Protein AF-A0A382FQC1-F1 (afdb_monomer)

Solvent-accessible surface area (backbone atoms only — not comparable to full-atom values): 11998 Å² total; per-residue (Å²): 113,69,66,59,39,59,42,62,44,69,69,31,90,91,53,86,83,85,80,99,65,84,86,78,89,70,68,79,39,93,75,78,64,89,79,78,52,63,22,39,42,13,46,52,32,39,20,62,73,43,93,36,83,49,64,58,59,83,60,61,62,81,63,50,80,49,87,88,27,65,77,24,31,40,36,41,49,47,32,55,72,49,57,75,70,36,53,66,78,61,28,34,52,71,51,44,55,51,46,53,69,72,68,53,72,90,68,58,39,30,24,64,43,60,56,100,52,97,74,47,58,76,70,98,79,59,85,53,58,81,36,66,42,78,30,79,43,76,64,55,42,42,15,49,55,45,15,20,36,31,36,40,29,36,76,34,72,63,48,54,49,48,45,16,45,32,66,74,63,69,35,83,38,44,38,37,29,45,28,60,40,53,69,65,64,37,43,79,66,34,34,94,55,46,96,78,46,47,72,44,66,28,55,56,82,81,128

Sequence (207 aa):
NKEIYDFCWRDNPYIKGVVDDQYNAGSVAKIIEKGRTDTVVSAAEIRHGFEGTGRYPEIYYEPIKLKGWSNKVLVDLSAQTIIEQGIDTFYNEDNLFHLINTRIPRKNVYFVSFKNVNFKSLSDKFDFEKNEVEVESIFHYADLIHSCKELYCLYSGVNSMAAAVKNKSGSMVKINCFLHGTKQEHIDKSYFLFDNVNYIEVDGWGG

Secondary structure (DSSP, 8-state):
-HHHIIIIITT-TT------S------S-S---TTS-SSHHHHHHHHTTS-----S----S-----TT-TTPEEEE-B-HHHHHH-HHHHS-HHHHHHHHHHHS-SSSEEEEEETT----BS-SS-GGGGSEEEE-SHHHHHHHHHH-SEEEEESSHHHHHHHHHHHHHT---EEEEEEEB-HHHHHHTT-S--TTSEEEEE-----

Structure (mmCIF, N/CA/C/O backbone):
data_AF-A0A382FQC1-F1
#
_entry.id   AF-A0A382FQC1-F1
#
loop_
_atom_site.group_PDB
_atom_site.id
_atom_site.type_symbol
_atom_site.label_atom_id
_atom_site.label_alt_id
_atom_site.label_comp_id
_atom_site.label_asym_id
_atom_site.label_entity_id
_atom_site.label_seq_id
_atom_site.pdbx_PDB_ins_code
_atom_site.Cartn_x
_atom_site.Cartn_y
_atom_site.Cartn_z
_atom_site.occupancy
_atom_site.B_iso_or_equiv
_atom_site.auth_seq_id
_atom_site.auth_comp_id
_atom_site.auth_asym_id
_atom_site.auth_atom_id
_atom_site.pdbx_PDB_model_num
ATOM 1 N N . ASN A 1 1 ? 8.219 -18.842 1.272 1.00 78.50 1 ASN A N 1
ATOM 2 C CA . ASN A 1 1 ? 6.930 -18.468 1.897 1.00 78.50 1 ASN A CA 1
ATOM 3 C C . ASN A 1 1 ? 5.812 -18.887 0.940 1.00 78.50 1 ASN A C 1
ATOM 5 O O . ASN A 1 1 ? 5.799 -18.387 -0.179 1.00 78.50 1 ASN A O 1
ATOM 9 N N . LYS A 1 2 ? 4.951 -19.842 1.328 1.00 86.12 2 LYS A N 1
ATOM 10 C CA . LYS A 1 2 ? 3.920 -20.417 0.440 1.00 86.12 2 LYS A CA 1
ATOM 11 C C . LYS A 1 2 ? 2.827 -19.409 0.073 1.00 86.12 2 LYS A C 1
ATOM 13 O O . LYS A 1 2 ? 2.410 -19.386 -1.076 1.00 86.12 2 LYS A O 1
ATOM 18 N N . GLU A 1 3 ? 2.409 -18.556 1.006 1.00 87.81 3 GLU A N 1
ATOM 19 C CA . GLU A 1 3 ? 1.358 -17.568 0.739 1.00 87.81 3 GLU A CA 1
ATOM 20 C C . GLU A 1 3 ? 1.788 -16.559 -0.324 1.00 87.81 3 GLU A C 1
ATOM 22 O O . GLU A 1 3 ? 1.031 -16.276 -1.242 1.00 87.81 3 GLU A O 1
ATOM 27 N N . ILE A 1 4 ? 3.036 -16.082 -0.259 1.00 86.06 4 ILE A N 1
ATOM 28 C CA . ILE A 1 4 ? 3.590 -15.190 -1.288 1.00 86.06 4 ILE A CA 1
ATOM 29 C C . ILE A 1 4 ? 3.654 -15.890 -2.646 1.00 86.06 4 ILE A C 1
ATOM 31 O O . ILE A 1 4 ? 3.331 -15.278 -3.662 1.00 86.06 4 ILE A O 1
ATOM 35 N N . TYR A 1 5 ? 4.049 -17.168 -2.674 1.00 87.06 5 TYR A N 1
ATOM 36 C CA . TYR A 1 5 ? 4.020 -17.964 -3.901 1.00 87.06 5 TYR A CA 1
ATOM 37 C C . TYR A 1 5 ? 2.605 -18.032 -4.483 1.00 87.06 5 TYR A C 1
ATOM 39 O O . TYR A 1 5 ? 2.407 -17.691 -5.645 1.00 87.06 5 TYR A O 1
ATOM 47 N N . ASP A 1 6 ? 1.622 -18.404 -3.666 1.00 89.25 6 ASP A N 1
ATOM 48 C CA . ASP A 1 6 ? 0.229 -18.528 -4.089 1.00 89.25 6 ASP A CA 1
ATOM 49 C C . ASP A 1 6 ? -0.374 -17.183 -4.536 1.00 89.25 6 ASP A C 1
ATOM 51 O O . ASP A 1 6 ? -1.167 -17.159 -5.470 1.00 89.25 6 ASP A O 1
ATOM 55 N N . PHE A 1 7 ? -0.002 -16.076 -3.888 1.00 88.19 7 PHE A N 1
ATOM 56 C CA . PHE A 1 7 ? -0.556 -14.744 -4.149 1.00 88.19 7 PHE A CA 1
ATOM 57 C C . PHE A 1 7 ? 0.063 -14.060 -5.380 1.00 88.19 7 PHE A C 1
ATOM 59 O O . PHE A 1 7 ? -0.656 -13.462 -6.182 1.00 88.19 7 PHE A O 1
ATOM 66 N N . CYS A 1 8 ? 1.389 -14.146 -5.542 1.00 84.69 8 CYS A N 1
ATOM 67 C CA . CYS A 1 8 ? 2.114 -13.427 -6.597 1.00 84.69 8 CYS A CA 1
ATOM 68 C C . CYS A 1 8 ? 2.494 -14.295 -7.809 1.00 84.69 8 CYS A C 1
ATOM 70 O O . CYS A 1 8 ? 2.608 -13.762 -8.912 1.00 84.69 8 CYS A O 1
ATOM 72 N N . TRP A 1 9 ? 2.750 -15.597 -7.622 1.00 85.12 9 TRP A N 1
ATOM 73 C CA . TRP A 1 9 ? 3.484 -16.412 -8.606 1.00 85.12 9 TRP A CA 1
ATOM 74 C C . TRP A 1 9 ? 2.664 -17.569 -9.186 1.00 85.12 9 TRP A C 1
ATOM 76 O O . TRP A 1 9 ? 2.758 -17.822 -10.382 1.00 85.12 9 TRP A O 1
ATOM 86 N N . ARG A 1 10 ? 1.870 -18.275 -8.370 1.00 86.19 10 ARG A N 1
ATOM 87 C CA . ARG A 1 10 ? 1.178 -19.515 -8.771 1.00 86.19 10 ARG A CA 1
ATOM 88 C C . ARG A 1 10 ? 0.265 -19.324 -9.979 1.00 86.19 10 ARG A C 1
ATOM 90 O O . ARG A 1 10 ? 0.314 -20.123 -10.908 1.00 86.19 10 ARG A O 1
ATOM 97 N N . ASP A 1 11 ? -0.547 -18.273 -9.941 1.00 86.44 11 ASP A N 1
ATOM 98 C CA . ASP A 1 11 ? -1.580 -18.006 -10.947 1.00 86.44 11 ASP A CA 1
ATOM 99 C C . ASP A 1 11 ? -1.111 -16.970 -11.991 1.00 86.44 11 ASP A C 1
ATOM 101 O O . ASP A 1 11 ? -1.902 -16.472 -12.792 1.00 86.44 11 ASP A O 1
ATOM 105 N N . ASN A 1 12 ? 0.186 -16.640 -11.995 1.00 87.94 12 ASN A N 1
ATOM 106 C CA . ASN A 1 12 ? 0.783 -15.731 -12.965 1.00 87.94 12 ASN A CA 1
ATOM 107 C C . ASN A 1 12 ? 1.019 -16.469 -14.301 1.00 87.94 12 ASN A C 1
ATOM 109 O O . ASN A 1 12 ? 1.813 -17.415 -14.343 1.00 87.94 12 ASN A O 1
ATOM 113 N N . PRO A 1 13 ? 0.398 -16.034 -15.413 1.00 86.00 13 PRO A N 1
ATOM 114 C CA . PRO A 1 13 ? 0.462 -16.731 -16.698 1.00 86.00 13 PRO A CA 1
ATOM 115 C C . PRO A 1 13 ? 1.852 -16.687 -17.350 1.00 86.00 13 PRO A C 1
ATOM 117 O O . PRO A 1 13 ? 2.114 -17.437 -18.290 1.00 86.00 13 PRO A O 1
ATOM 120 N N . TYR A 1 14 ? 2.743 -15.824 -16.862 1.00 84.00 14 TYR A N 1
ATOM 121 C CA . TYR A 1 14 ? 4.104 -15.665 -17.367 1.00 84.00 14 TYR A CA 1
ATOM 122 C C . TYR A 1 14 ? 5.125 -16.518 -16.606 1.00 84.00 14 TYR A C 1
ATOM 124 O O . TYR A 1 14 ? 6.301 -16.540 -16.968 1.00 84.00 14 TYR A O 1
ATOM 132 N N . ILE A 1 15 ? 4.694 -17.237 -15.565 1.00 81.25 15 ILE A N 1
ATOM 133 C CA . ILE A 1 15 ? 5.559 -18.088 -14.751 1.00 81.25 15 ILE A CA 1
ATOM 134 C C . ILE A 1 15 ? 5.280 -19.551 -15.071 1.00 81.25 15 ILE A C 1
ATOM 136 O O . ILE A 1 15 ? 4.161 -20.041 -14.948 1.00 81.25 15 ILE A O 1
ATOM 140 N N . LYS A 1 16 ? 6.334 -20.283 -15.445 1.00 77.56 16 LYS A N 1
ATOM 141 C CA . LYS A 1 16 ? 6.268 -21.724 -15.701 1.00 77.56 16 LYS A CA 1
ATOM 142 C C . LYS A 1 16 ? 7.091 -22.488 -14.669 1.00 77.56 16 LYS A C 1
ATOM 144 O O . LYS A 1 16 ? 8.242 -22.840 -14.912 1.00 77.56 16 LYS A O 1
ATOM 149 N N . GLY A 1 17 ? 6.457 -22.784 -13.537 1.00 76.50 17 GLY A N 1
ATOM 150 C CA . GLY A 1 17 ? 7.051 -23.582 -12.466 1.00 76.50 17 GLY A CA 1
ATOM 151 C C . GLY A 1 17 ? 8.118 -22.837 -11.662 1.00 76.50 17 GLY A C 1
ATOM 152 O O . GLY A 1 17 ? 8.219 -21.614 -11.705 1.00 76.50 17 GLY A O 1
ATOM 153 N N . VAL A 1 18 ? 8.884 -23.600 -10.887 1.00 78.94 18 VAL A N 1
ATOM 154 C CA . VAL A 1 18 ? 9.985 -23.116 -10.047 1.00 78.94 18 VAL A CA 1
ATOM 155 C C . VAL A 1 18 ? 11.210 -23.957 -10.389 1.00 78.94 18 VAL A 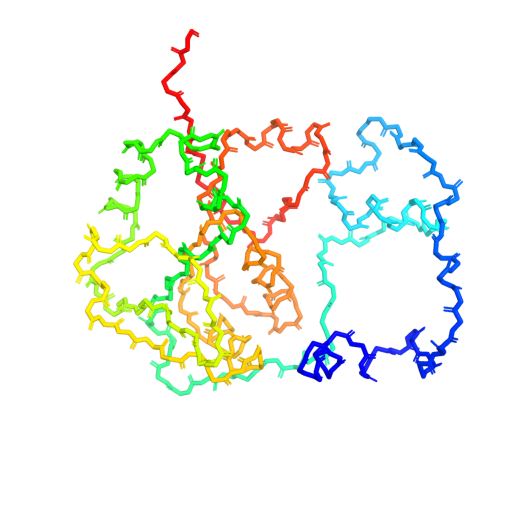C 1
ATOM 157 O O . VAL A 1 18 ? 11.102 -25.182 -10.448 1.00 78.94 18 VAL A O 1
ATOM 160 N N . VAL A 1 19 ? 12.345 -23.307 -10.637 1.00 79.94 19 VAL A N 1
ATOM 161 C CA . VAL A 1 19 ? 13.636 -23.962 -10.899 1.00 79.94 19 VAL A CA 1
ATOM 162 C C . VAL A 1 19 ? 14.599 -23.668 -9.753 1.00 79.94 19 VAL A C 1
ATOM 164 O O . VAL A 1 19 ? 14.570 -22.572 -9.195 1.00 79.94 19 VAL A O 1
ATOM 167 N N . ASP A 1 20 ? 15.428 -24.648 -9.400 1.00 80.19 20 ASP A N 1
ATOM 168 C CA . ASP A 1 20 ? 16.465 -24.539 -8.362 1.00 80.19 20 ASP A CA 1
ATOM 169 C C . ASP A 1 20 ? 17.839 -24.285 -9.009 1.00 80.19 20 ASP A C 1
ATOM 171 O O . ASP A 1 20 ? 18.788 -25.044 -8.839 1.00 80.19 20 ASP A O 1
ATOM 175 N N . ASP A 1 21 ? 17.901 -23.238 -9.835 1.00 79.38 21 ASP A N 1
ATOM 176 C CA . ASP A 1 21 ? 19.101 -22.800 -10.554 1.00 79.38 21 ASP A CA 1
ATOM 177 C C . ASP A 1 21 ? 19.563 -21.425 -10.045 1.00 79.38 21 ASP A C 1
ATOM 179 O O . ASP A 1 21 ? 18.828 -20.700 -9.365 1.00 79.38 21 ASP A O 1
ATOM 183 N N . GLN A 1 22 ? 20.784 -21.015 -10.407 1.00 77.38 22 GLN A N 1
ATOM 184 C CA . GLN A 1 22 ? 21.211 -19.635 -10.170 1.00 77.38 22 GLN A CA 1
ATOM 185 C C . GLN A 1 22 ? 20.290 -18.651 -10.903 1.00 77.38 22 GLN A C 1
ATOM 187 O O . GLN A 1 22 ? 20.038 -18.773 -12.102 1.00 77.38 22 GLN A O 1
ATOM 192 N N . TYR A 1 23 ? 19.830 -17.637 -10.171 1.00 71.38 23 TYR A N 1
ATOM 193 C CA . TYR A 1 23 ? 19.020 -16.552 -10.709 1.00 71.38 23 TYR A CA 1
ATOM 194 C C . TYR A 1 23 ? 19.743 -15.867 -11.878 1.00 71.38 23 TYR A C 1
ATOM 196 O O . TYR A 1 23 ? 20.887 -15.433 -11.761 1.00 71.38 23 TYR A O 1
ATOM 204 N N . ASN A 1 24 ? 19.052 -15.736 -13.008 1.00 69.25 24 ASN A N 1
ATOM 205 C CA . ASN A 1 24 ? 19.568 -15.099 -14.223 1.00 69.25 24 ASN A CA 1
ATOM 206 C C . ASN A 1 24 ? 18.797 -13.819 -14.598 1.00 69.25 24 ASN A C 1
ATOM 208 O O . ASN A 1 24 ? 18.887 -13.349 -15.731 1.00 69.25 24 ASN A O 1
ATOM 212 N N . ALA A 1 25 ? 18.046 -13.245 -13.653 1.00 69.06 25 ALA A N 1
ATOM 213 C CA . ALA A 1 25 ? 17.320 -11.999 -13.859 1.00 69.06 25 ALA A CA 1
ATOM 214 C C . ALA A 1 25 ? 18.304 -10.822 -13.990 1.00 69.06 25 ALA A C 1
ATOM 216 O O . ALA A 1 25 ? 19.054 -10.515 -13.063 1.00 69.06 25 ALA A O 1
ATOM 217 N N . GLY A 1 26 ? 18.294 -10.156 -15.145 1.00 65.94 26 GLY A N 1
ATOM 218 C CA . GLY A 1 26 ? 19.123 -8.988 -15.428 1.00 65.94 26 GLY A CA 1
ATOM 219 C C . GLY A 1 26 ? 18.363 -7.955 -16.253 1.00 65.94 26 GLY A C 1
ATOM 220 O O . GLY A 1 26 ? 17.498 -8.303 -17.054 1.00 65.94 26 GLY A O 1
ATOM 221 N N . SER A 1 27 ? 18.685 -6.675 -16.061 1.00 72.06 27 SER A N 1
ATOM 222 C CA . SER A 1 27 ? 18.121 -5.595 -16.870 1.00 72.06 27 SER A CA 1
ATOM 223 C C . SER A 1 27 ? 18.845 -5.471 -18.213 1.00 72.06 27 SER A C 1
ATOM 225 O O . SER A 1 27 ? 20.075 -5.509 -18.283 1.00 72.06 27 SER A O 1
ATOM 227 N N . VAL A 1 28 ? 18.077 -5.270 -19.285 1.00 76.94 28 VAL A N 1
ATOM 228 C CA . VAL A 1 28 ? 18.588 -4.941 -20.625 1.00 76.94 28 VAL A CA 1
ATOM 229 C C . VAL A 1 28 ? 18.865 -3.443 -20.776 1.00 76.94 28 VAL A C 1
ATOM 231 O O . VAL A 1 28 ? 19.754 -3.059 -21.532 1.00 76.94 28 VAL A O 1
ATOM 234 N N . ALA A 1 29 ? 18.168 -2.590 -20.015 1.00 70.38 29 ALA A N 1
ATOM 235 C CA . ALA A 1 29 ? 18.435 -1.155 -19.948 1.00 70.38 29 ALA A CA 1
ATOM 236 C C . ALA A 1 29 ? 18.821 -0.744 -18.521 1.00 70.38 29 ALA A C 1
ATOM 238 O O . ALA A 1 29 ? 18.039 -0.876 -17.580 1.00 70.38 29 ALA A O 1
ATOM 239 N N . LYS A 1 30 ? 20.042 -0.225 -18.348 1.00 69.81 30 LYS A N 1
ATOM 240 C CA . LYS A 1 30 ? 20.530 0.253 -17.040 1.00 69.81 30 LYS A CA 1
ATOM 241 C C . LYS A 1 30 ? 20.092 1.684 -16.729 1.00 69.81 30 LYS A C 1
ATOM 243 O O . LYS A 1 30 ? 19.908 2.021 -15.564 1.00 69.81 30 LYS A O 1
ATOM 248 N N . ILE A 1 31 ? 19.916 2.507 -17.762 1.00 78.75 31 ILE A N 1
ATOM 249 C CA . ILE A 1 31 ? 19.576 3.927 -17.647 1.00 78.75 31 ILE A CA 1
ATOM 250 C C . ILE A 1 31 ? 18.259 4.161 -18.381 1.00 78.75 31 ILE A C 1
ATOM 252 O O . ILE A 1 31 ? 18.113 3.782 -19.541 1.00 78.75 31 ILE A O 1
ATOM 256 N N . ILE A 1 32 ? 17.312 4.781 -17.686 1.00 79.56 32 ILE A N 1
ATOM 257 C CA . ILE A 1 32 ? 16.077 5.303 -18.264 1.00 79.56 32 ILE A CA 1
ATOM 258 C C . ILE A 1 32 ? 16.248 6.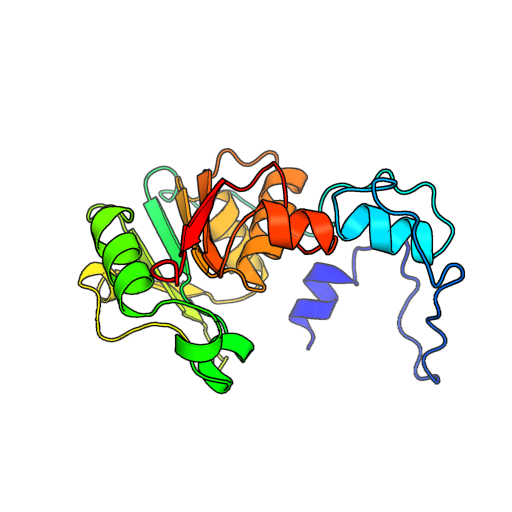818 -18.338 1.00 79.56 32 ILE A C 1
ATOM 260 O O . ILE A 1 32 ? 16.639 7.438 -17.350 1.00 79.56 32 ILE A O 1
ATOM 264 N N . GLU A 1 33 ? 15.982 7.407 -19.501 1.00 83.31 33 GLU A N 1
ATOM 265 C CA . GLU A 1 33 ? 15.993 8.862 -19.667 1.00 83.31 33 GLU A CA 1
ATOM 266 C C . GLU A 1 33 ? 14.987 9.526 -18.715 1.00 83.31 33 GLU A C 1
ATOM 268 O O . GLU A 1 33 ? 13.862 9.044 -18.544 1.00 83.31 33 GLU A O 1
ATOM 273 N N . LYS A 1 34 ? 15.382 10.643 -18.089 1.00 81.94 34 LYS A N 1
ATOM 274 C CA . LYS A 1 34 ? 14.506 11.385 -17.172 1.00 81.94 34 LYS A CA 1
ATOM 275 C C . LYS A 1 34 ? 13.209 11.768 -17.893 1.00 81.94 34 LYS A C 1
ATOM 277 O O . LYS A 1 34 ? 13.249 12.318 -18.988 1.00 81.94 34 LYS A O 1
ATOM 282 N N . GLY A 1 35 ? 12.068 11.494 -17.262 1.00 80.19 35 GLY A N 1
ATOM 283 C CA . GLY A 1 35 ? 10.744 11.813 -17.807 1.00 80.19 35 GLY A CA 1
ATOM 284 C C . GLY A 1 35 ? 10.190 10.795 -18.807 1.00 80.19 35 GLY A C 1
ATOM 285 O O . GLY A 1 35 ? 9.036 10.925 -19.199 1.00 80.19 35 GLY A O 1
ATOM 286 N N . ARG A 1 36 ? 10.946 9.751 -19.182 1.00 82.88 36 ARG A N 1
ATOM 287 C CA . ARG A 1 36 ? 10.425 8.658 -20.025 1.00 82.88 36 ARG A CA 1
ATOM 288 C C . ARG A 1 36 ? 9.284 7.889 -19.353 1.00 82.88 36 ARG A C 1
ATOM 290 O O . ARG A 1 36 ? 8.444 7.311 -20.031 1.00 82.88 36 ARG A O 1
ATOM 297 N N . THR A 1 37 ? 9.286 7.852 -18.028 1.00 85.44 37 THR A N 1
ATOM 298 C CA . THR A 1 37 ? 8.231 7.258 -17.214 1.00 85.44 37 THR A CA 1
ATOM 299 C C . THR A 1 37 ? 8.213 7.915 -15.841 1.00 85.44 37 THR A C 1
ATOM 301 O O . THR A 1 37 ? 9.232 8.414 -15.360 1.00 85.44 37 THR A O 1
ATOM 304 N N . ASP A 1 38 ? 7.042 7.917 -15.229 1.00 82.25 38 ASP A N 1
ATOM 305 C CA . ASP A 1 38 ? 6.718 8.462 -13.913 1.00 82.25 38 ASP A CA 1
ATOM 306 C C . ASP A 1 38 ? 6.358 7.360 -12.901 1.00 82.25 38 ASP A C 1
ATOM 308 O O . ASP A 1 38 ? 6.083 7.673 -11.745 1.00 82.25 38 ASP A O 1
ATOM 312 N N . THR A 1 39 ? 6.376 6.077 -13.297 1.00 86.06 39 THR A N 1
ATOM 313 C CA . THR A 1 39 ? 6.063 4.958 -12.392 1.00 86.06 39 THR A CA 1
ATOM 314 C C . THR A 1 39 ? 7.164 3.908 -12.369 1.00 86.06 39 THR A C 1
ATOM 316 O O . THR A 1 39 ? 7.798 3.588 -13.377 1.00 86.06 39 THR A O 1
ATOM 319 N N . VAL A 1 40 ? 7.355 3.305 -11.198 1.00 88.44 40 VAL A N 1
ATOM 320 C CA . VAL A 1 40 ? 8.317 2.216 -10.995 1.00 88.44 40 VAL A CA 1
ATOM 321 C C . VAL A 1 40 ? 8.001 0.969 -11.832 1.00 88.44 40 VAL A C 1
ATOM 323 O O . VAL A 1 40 ? 8.918 0.243 -12.209 1.00 88.44 40 VAL A O 1
ATOM 326 N N . VAL A 1 41 ? 6.725 0.726 -12.150 1.00 91.69 41 VAL A N 1
ATOM 327 C CA . VAL A 1 41 ? 6.268 -0.449 -12.910 1.00 91.69 41 VAL A CA 1
ATOM 328 C C . VAL A 1 41 ? 6.671 -0.317 -14.371 1.00 91.69 41 VAL A C 1
ATOM 330 O O . VAL A 1 41 ? 7.415 -1.153 -14.876 1.00 91.69 41 VAL A O 1
ATOM 333 N N . SER A 1 42 ? 6.290 0.788 -15.012 1.00 90.88 42 SER A N 1
ATOM 334 C CA . SER A 1 42 ? 6.739 1.116 -16.366 1.00 90.88 42 SER A CA 1
ATOM 335 C C . SER A 1 42 ? 8.270 1.201 -16.440 1.00 90.88 42 SER A C 1
ATOM 337 O O . SER A 1 42 ? 8.885 0.691 -17.378 1.00 90.88 42 SER A O 1
ATOM 339 N N . ALA A 1 43 ? 8.925 1.747 -15.409 1.00 88.81 43 ALA A N 1
ATOM 340 C CA . ALA A 1 43 ? 10.380 1.739 -15.334 1.00 88.81 43 ALA A CA 1
ATOM 341 C C . ALA A 1 43 ? 10.953 0.311 -15.285 1.00 88.81 43 ALA A C 1
ATOM 343 O O . ALA A 1 43 ? 11.932 0.018 -15.969 1.00 88.81 43 ALA A O 1
ATOM 344 N N . ALA A 1 44 ? 10.374 -0.594 -14.493 1.00 88.81 44 ALA A N 1
ATOM 345 C CA . ALA A 1 44 ? 10.792 -1.992 -14.444 1.00 88.81 44 ALA A CA 1
ATOM 346 C C . ALA A 1 44 ? 10.585 -2.690 -15.797 1.00 88.81 44 ALA A C 1
ATOM 348 O O . ALA A 1 44 ? 11.498 -3.366 -16.266 1.00 88.81 44 ALA A O 1
ATOM 349 N N . GLU A 1 45 ? 9.448 -2.475 -16.454 1.00 90.06 45 GLU A N 1
ATOM 350 C CA . GLU A 1 45 ? 9.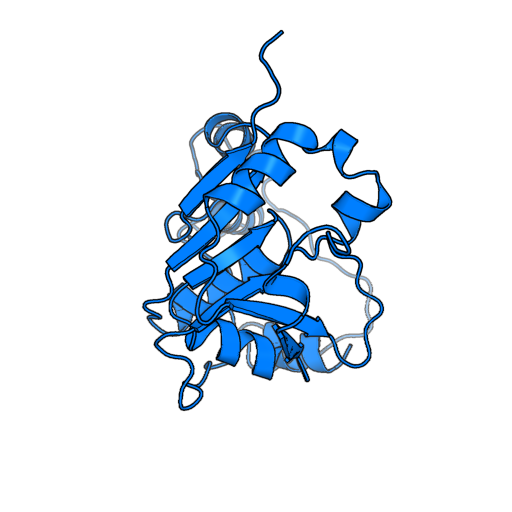149 -2.983 -17.796 1.00 90.06 45 GLU A CA 1
ATOM 351 C C . GLU A 1 45 ? 10.196 -2.541 -18.828 1.00 90.06 45 GLU A C 1
ATOM 353 O O . GLU A 1 45 ? 10.812 -3.382 -19.486 1.00 90.06 45 GLU A O 1
ATOM 358 N N . ILE A 1 46 ? 10.490 -1.238 -18.906 1.00 89.62 46 ILE A N 1
ATOM 359 C CA . ILE A 1 46 ? 11.501 -0.688 -19.825 1.00 89.62 46 ILE A CA 1
ATOM 360 C C . ILE A 1 46 ? 12.876 -1.309 -19.559 1.00 89.62 46 ILE A C 1
ATOM 362 O O . ILE A 1 46 ? 13.590 -1.672 -20.497 1.00 89.62 46 ILE A O 1
ATOM 366 N N . ARG A 1 47 ? 13.255 -1.476 -18.281 1.00 87.88 47 ARG A N 1
ATOM 367 C CA . ARG A 1 47 ? 14.532 -2.113 -17.911 1.00 87.88 47 ARG A CA 1
ATOM 368 C C . ARG A 1 47 ? 14.636 -3.556 -18.378 1.00 87.88 47 ARG A C 1
ATOM 370 O O . ARG A 1 47 ? 15.761 -4.020 -18.536 1.00 87.88 47 ARG A O 1
ATOM 377 N N . HIS A 1 48 ? 13.520 -4.235 -18.617 1.00 87.81 48 HIS A N 1
ATOM 378 C CA . HIS A 1 48 ? 13.473 -5.610 -19.118 1.00 87.81 48 HIS A CA 1
ATOM 379 C C . HIS A 1 48 ? 13.075 -5.704 -20.602 1.00 87.81 48 HIS A C 1
ATOM 381 O O . HIS A 1 48 ? 12.871 -6.803 -21.104 1.00 87.81 48 HIS A O 1
ATOM 387 N N . GLY A 1 49 ? 13.039 -4.578 -21.326 1.00 87.38 49 GLY A N 1
ATOM 388 C CA . GLY A 1 49 ? 12.830 -4.552 -22.778 1.00 87.38 49 GLY A CA 1
ATOM 389 C C . GLY A 1 49 ? 11.366 -4.530 -23.212 1.00 87.38 49 GLY A C 1
ATOM 390 O O . GLY A 1 49 ? 11.088 -4.718 -24.394 1.00 87.38 49 GLY A O 1
ATOM 391 N N . PHE A 1 50 ? 10.442 -4.289 -22.282 1.00 89.25 50 PHE A N 1
ATOM 392 C CA . PHE A 1 50 ? 9.024 -4.090 -22.572 1.00 89.25 50 PHE A CA 1
ATOM 393 C C . PHE A 1 50 ? 8.716 -2.614 -22.875 1.00 89.25 50 PHE A C 1
ATOM 395 O O . PHE A 1 50 ? 9.550 -1.726 -22.682 1.00 89.25 50 PHE A O 1
ATOM 402 N N . GLU A 1 51 ? 7.496 -2.346 -23.345 1.00 90.56 51 GLU A N 1
ATOM 403 C CA . GLU A 1 51 ? 7.071 -1.010 -23.787 1.00 90.56 51 GLU A CA 1
ATOM 404 C C . GLU A 1 51 ? 6.953 0.013 -22.645 1.00 90.56 51 GLU A C 1
ATOM 406 O O . GLU A 1 51 ? 7.100 1.211 -22.889 1.00 90.56 51 GLU A O 1
ATOM 411 N N . GLY A 1 52 ? 6.754 -0.432 -21.399 1.00 89.94 52 GLY A N 1
ATOM 412 C CA . GLY A 1 52 ? 6.611 0.473 -20.258 1.00 89.94 52 GLY A CA 1
ATOM 413 C C . GLY A 1 52 ? 5.206 1.050 -20.120 1.00 89.94 52 GLY A C 1
ATOM 414 O O . GLY A 1 52 ? 5.060 2.215 -19.752 1.00 89.94 52 GLY A O 1
ATOM 415 N N . THR A 1 53 ? 4.171 0.283 -20.441 1.00 91.50 53 THR A N 1
ATOM 416 C CA . THR A 1 53 ? 2.770 0.713 -20.337 1.00 91.50 53 THR A CA 1
ATOM 417 C C . THR A 1 53 ? 2.172 0.479 -18.948 1.00 91.50 53 THR A C 1
ATOM 419 O O . THR A 1 53 ? 1.135 1.058 -18.625 1.00 91.50 53 THR A O 1
ATOM 422 N N . GLY A 1 54 ? 2.800 -0.360 -18.120 1.00 91.75 54 GLY A N 1
ATOM 423 C CA . GLY A 1 54 ? 2.311 -0.711 -16.792 1.00 91.75 54 GLY A CA 1
ATOM 424 C C . GLY A 1 54 ? 2.299 0.471 -15.823 1.00 91.75 54 GLY A C 1
ATOM 425 O O . GLY A 1 54 ? 3.241 1.260 -15.749 1.00 91.75 54 GLY A O 1
ATOM 426 N N . ARG A 1 55 ? 1.217 0.586 -15.045 1.00 92.69 55 ARG A N 1
ATOM 427 C CA . ARG A 1 55 ? 1.009 1.672 -14.065 1.00 92.69 55 ARG A CA 1
ATOM 428 C C . ARG A 1 55 ? 1.021 1.196 -12.617 1.00 92.69 55 ARG A C 1
ATOM 430 O O . ARG A 1 55 ? 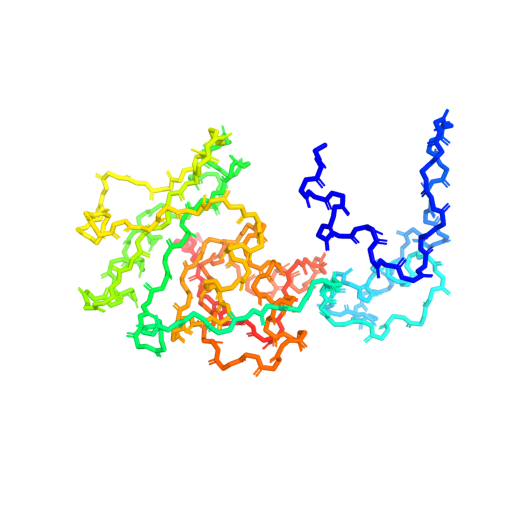1.436 1.939 -11.733 1.00 92.69 55 ARG A O 1
ATOM 437 N N . TYR A 1 56 ? 0.586 -0.038 -12.375 1.00 94.88 56 TYR A N 1
ATOM 438 C CA . TYR A 1 56 ? 0.400 -0.602 -11.037 1.00 94.88 56 TYR A CA 1
ATOM 439 C C . TYR A 1 56 ? 0.998 -2.004 -10.959 1.00 94.88 56 TYR A C 1
ATOM 441 O O . TYR A 1 56 ? 1.097 -2.669 -11.991 1.00 94.88 56 TYR A O 1
ATOM 449 N N . PRO A 1 57 ? 1.373 -2.480 -9.761 1.00 92.69 57 PRO A N 1
ATOM 450 C CA . PRO A 1 57 ? 1.753 -3.871 -9.594 1.00 92.69 57 PRO A CA 1
ATOM 451 C C . PRO A 1 57 ? 0.575 -4.785 -9.947 1.00 92.69 57 PRO A C 1
ATOM 453 O O . PRO A 1 57 ? -0.582 -4.461 -9.664 1.00 92.69 57 PRO A O 1
ATOM 456 N N . GLU A 1 58 ? 0.871 -5.938 -10.538 1.00 90.56 58 GLU A N 1
ATOM 457 C CA . GLU A 1 58 ? -0.133 -6.959 -10.822 1.00 90.56 58 GLU A CA 1
ATOM 458 C C . GLU A 1 58 ? -0.245 -7.959 -9.671 1.00 90.56 58 GLU A C 1
ATOM 460 O O . GLU A 1 58 ? 0.753 -8.379 -9.083 1.00 90.56 58 GLU A O 1
ATOM 465 N N . ILE A 1 59 ? -1.480 -8.365 -9.380 1.00 92.06 59 ILE A N 1
ATOM 466 C CA . ILE A 1 59 ? -1.790 -9.514 -8.530 1.00 92.06 59 ILE A CA 1
ATOM 467 C C . ILE A 1 59 ? -2.734 -10.444 -9.292 1.00 92.06 59 ILE A C 1
ATOM 469 O O . ILE A 1 59 ? -3.583 -9.994 -10.071 1.00 92.06 59 ILE A O 1
ATOM 473 N N . TYR A 1 60 ? -2.591 -11.746 -9.059 1.00 90.06 60 TYR A N 1
ATOM 474 C CA . TYR A 1 60 ? -3.381 -12.774 -9.749 1.00 90.06 60 TYR A CA 1
ATOM 475 C C . TYR A 1 60 ? -4.495 -13.353 -8.879 1.00 90.06 60 TYR A C 1
ATOM 477 O O . TYR A 1 60 ? -5.397 -14.010 -9.390 1.00 90.06 60 TYR A O 1
ATOM 485 N N . TYR A 1 61 ? -4.485 -13.029 -7.588 1.00 93.50 61 TYR A N 1
ATOM 486 C CA . TYR A 1 61 ? -5.631 -13.219 -6.714 1.00 93.50 61 TYR A CA 1
ATOM 487 C C . TYR A 1 61 ? -6.764 -12.241 -7.063 1.00 93.50 61 TYR A C 1
ATOM 489 O O . TYR A 1 61 ? -6.500 -11.095 -7.432 1.00 93.50 61 TYR A O 1
ATOM 497 N N . GLU A 1 62 ? -8.013 -12.690 -6.913 1.00 94.44 62 GLU A N 1
ATOM 498 C CA . GLU A 1 62 ? -9.221 -11.871 -7.053 1.00 94.44 62 GLU A CA 1
ATOM 499 C C . GLU A 1 62 ? -9.795 -11.570 -5.655 1.00 94.44 62 GLU A C 1
ATOM 501 O O . GLU A 1 62 ? -10.418 -12.452 -5.057 1.00 94.44 62 GLU A O 1
ATOM 506 N N . PRO A 1 63 ? -9.568 -10.361 -5.102 1.00 96.62 63 PRO A N 1
ATOM 507 C CA . PRO A 1 63 ? -10.039 -10.000 -3.768 1.00 96.62 63 PRO A CA 1
ATOM 508 C C . PRO A 1 63 ? -11.563 -10.040 -3.641 1.00 96.62 63 PRO A C 1
ATOM 510 O O . PRO A 1 63 ? -12.286 -9.553 -4.512 1.00 96.62 63 PRO A O 1
ATOM 513 N N . ILE A 1 64 ? -12.065 -10.545 -2.516 1.00 97.56 64 ILE A N 1
ATOM 514 C CA . ILE A 1 64 ? -13.502 -10.656 -2.240 1.00 97.56 64 ILE A CA 1
ATOM 515 C C . ILE A 1 64 ? -14.001 -9.555 -1.297 1.00 97.56 64 ILE A C 1
ATOM 517 O O . ILE A 1 64 ? -13.298 -9.084 -0.403 1.00 97.56 64 ILE A O 1
ATOM 521 N N . LYS A 1 65 ? -15.266 -9.141 -1.467 1.00 97.62 65 LYS A N 1
ATOM 522 C CA . LYS A 1 65 ? -15.929 -8.201 -0.548 1.00 97.62 65 LYS A CA 1
ATOM 523 C C . LYS A 1 65 ? -16.347 -8.896 0.748 1.00 97.62 65 LYS A C 1
ATOM 525 O O . LYS A 1 65 ? -17.294 -9.680 0.775 1.00 97.62 65 LYS A O 1
ATOM 530 N N . LEU A 1 66 ? -15.721 -8.509 1.850 1.00 98.12 66 LEU A N 1
ATOM 531 C CA . LEU A 1 66 ? -16.079 -8.911 3.201 1.00 98.12 66 LEU A CA 1
ATOM 532 C C . LEU A 1 66 ? -17.337 -8.175 3.674 1.00 98.12 66 LEU A C 1
ATOM 534 O O . LEU A 1 66 ? -17.446 -6.942 3.635 1.00 98.12 66 LEU A O 1
ATOM 538 N N . LYS A 1 67 ? -18.308 -8.942 4.176 1.00 97.69 67 LYS A N 1
ATOM 539 C CA . LYS A 1 67 ? -19.572 -8.401 4.682 1.00 97.69 67 LYS A CA 1
ATOM 540 C C . LYS A 1 67 ? -19.322 -7.443 5.851 1.00 97.69 67 LYS A C 1
ATOM 542 O O . LYS A 1 67 ? -18.600 -7.747 6.795 1.00 97.69 67 LYS A O 1
ATOM 547 N N . GLY A 1 68 ? -19.970 -6.279 5.801 1.00 97.25 68 GLY A N 1
ATOM 548 C CA . GLY A 1 68 ? -19.935 -5.280 6.870 1.00 97.25 68 GLY A CA 1
ATOM 549 C C . GLY A 1 68 ? -18.705 -4.370 6.878 1.00 97.25 68 GLY A C 1
ATOM 550 O O . GLY A 1 68 ? -18.602 -3.544 7.778 1.00 97.25 68 GLY A O 1
ATOM 551 N N . TRP A 1 69 ? -17.781 -4.486 5.921 1.00 98.00 69 TRP A N 1
ATOM 552 C CA . TRP A 1 69 ? -16.561 -3.665 5.873 1.00 98.00 69 TRP A CA 1
ATOM 553 C C . TRP A 1 69 ? -16.688 -2.359 5.079 1.00 98.00 69 TRP A C 1
ATOM 555 O O . TRP A 1 69 ? -15.854 -1.471 5.231 1.00 98.00 69 TRP A O 1
ATOM 565 N N . SER A 1 70 ? -17.771 -2.180 4.322 1.00 97.62 70 SER A N 1
ATOM 566 C CA . SER A 1 70 ? -17.953 -1.054 3.391 1.00 97.62 70 SER A CA 1
ATOM 567 C C . SER A 1 70 ? -17.953 0.345 4.022 1.00 97.62 70 SER A C 1
ATOM 569 O O . SER A 1 70 ? -17.797 1.332 3.309 1.00 97.62 70 SER A O 1
ATOM 571 N N . ASN A 1 71 ? -18.137 0.458 5.340 1.00 97.75 71 ASN A N 1
ATOM 572 C CA . ASN A 1 71 ? -18.116 1.720 6.088 1.00 97.75 71 ASN A CA 1
ATOM 573 C C . ASN A 1 71 ? -16.975 1.803 7.121 1.00 97.75 71 ASN A C 1
ATOM 575 O O . ASN A 1 71 ? -17.006 2.690 7.982 1.00 97.75 71 ASN A O 1
ATOM 579 N N . LYS A 1 72 ? -16.017 0.870 7.068 1.00 98.44 72 LYS A N 1
ATOM 580 C CA . LYS A 1 72 ? -14.882 0.786 7.989 1.00 98.44 72 LYS A CA 1
ATOM 581 C C . LYS A 1 72 ? -13.641 1.450 7.406 1.00 98.44 72 LYS A C 1
ATOM 583 O O . LYS A 1 72 ? -13.435 1.433 6.194 1.00 98.44 72 LYS A O 1
ATOM 588 N N . VAL A 1 73 ? -12.820 2.009 8.281 1.00 98.69 73 VAL A N 1
ATOM 589 C CA . VAL A 1 73 ? -11.491 2.529 7.969 1.00 98.69 73 VAL A CA 1
ATOM 590 C C . VAL A 1 73 ? -10.473 1.508 8.453 1.00 98.69 73 VAL A C 1
ATOM 592 O O . VAL A 1 73 ?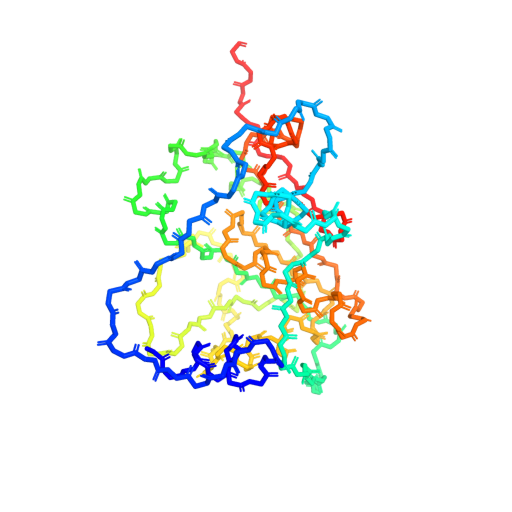 -10.502 1.122 9.619 1.00 98.69 73 VAL A O 1
ATOM 595 N N . LEU A 1 74 ? -9.601 1.068 7.554 1.00 98.56 74 LEU A N 1
ATOM 596 C CA . LEU A 1 74 ? -8.479 0.194 7.869 1.00 98.56 74 LEU A CA 1
ATOM 597 C C . LEU A 1 74 ? -7.230 1.051 8.083 1.00 98.56 74 LEU A C 1
ATOM 599 O O . LEU A 1 74 ? -6.988 1.988 7.318 1.00 98.56 74 LEU A O 1
ATOM 603 N N . VAL A 1 75 ? -6.446 0.747 9.109 1.00 98.38 75 VAL A N 1
ATOM 604 C CA . VAL A 1 75 ? -5.205 1.461 9.415 1.00 98.38 75 VAL A CA 1
ATOM 605 C C . VAL A 1 75 ? -4.069 0.455 9.510 1.00 98.38 75 VAL A C 1
ATOM 607 O O . VAL A 1 75 ? -4.092 -0.417 10.373 1.00 98.38 75 VAL A O 1
ATOM 610 N N . ASP A 1 76 ? -3.080 0.604 8.632 1.00 97.25 76 ASP A N 1
ATOM 611 C CA . ASP A 1 76 ? -1.841 -0.168 8.636 1.00 97.25 76 ASP A CA 1
ATOM 612 C C . ASP A 1 76 ? -0.634 0.765 8.705 1.00 97.25 76 ASP A C 1
ATOM 614 O O . ASP A 1 76 ? -0.147 1.277 7.697 1.00 97.25 76 ASP A O 1
ATOM 618 N N . LEU A 1 77 ? -0.139 0.978 9.922 1.00 96.00 77 LEU A N 1
ATOM 619 C CA . LEU A 1 77 ? 1.079 1.750 10.162 1.00 96.00 77 LEU A CA 1
ATOM 620 C C . LEU A 1 77 ? 2.317 0.851 10.282 1.00 96.00 77 LEU A C 1
ATOM 622 O O . LEU A 1 77 ? 3.293 1.226 10.936 1.00 96.00 77 LEU A O 1
ATOM 626 N N . SER A 1 78 ? 2.285 -0.340 9.677 1.00 93.25 78 SER A N 1
ATOM 627 C CA . SER A 1 78 ? 3.438 -1.228 9.582 1.00 93.25 78 SER A CA 1
ATOM 628 C C . SER A 1 78 ? 4.402 -0.798 8.476 1.00 93.25 78 SER A C 1
ATOM 630 O O . SER A 1 78 ? 4.036 -0.449 7.346 1.00 93.25 78 SER A O 1
ATOM 632 N N . ALA A 1 79 ? 5.686 -0.790 8.822 1.00 90.75 79 ALA A N 1
ATOM 633 C CA . ALA A 1 79 ? 6.764 -0.462 7.900 1.00 90.75 79 ALA A CA 1
ATOM 634 C C . ALA A 1 79 ? 8.090 -1.005 8.442 1.00 90.75 79 ALA A C 1
ATOM 636 O O . ALA A 1 79 ? 8.874 -0.267 9.034 1.00 90.75 79 ALA A O 1
ATOM 637 N N . GLN A 1 80 ? 8.338 -2.303 8.237 1.00 88.06 80 GLN A N 1
ATOM 638 C CA . GLN A 1 80 ? 9.467 -3.020 8.842 1.00 88.06 80 GLN A CA 1
ATOM 639 C C . GLN A 1 80 ? 10.803 -2.279 8.691 1.00 88.06 80 GLN A C 1
ATOM 641 O O . GLN A 1 80 ? 11.435 -1.949 9.689 1.00 88.06 80 GLN A O 1
ATOM 646 N N . THR A 1 81 ? 11.198 -1.973 7.452 1.00 86.75 81 THR A N 1
ATOM 647 C CA . THR A 1 81 ? 12.482 -1.326 7.141 1.00 86.75 81 THR A CA 1
ATOM 648 C C . THR A 1 81 ? 12.592 0.071 7.742 1.00 86.75 81 THR A C 1
ATOM 650 O O . THR A 1 81 ? 13.643 0.430 8.261 1.00 86.75 81 THR A O 1
ATOM 653 N N . ILE A 1 82 ? 11.506 0.844 7.690 1.00 87.19 82 ILE A N 1
ATOM 654 C CA . ILE A 1 82 ? 11.464 2.216 8.204 1.00 87.19 82 ILE A CA 1
ATOM 655 C C . ILE A 1 82 ? 11.627 2.197 9.724 1.00 87.19 82 ILE A C 1
ATOM 657 O O . ILE A 1 82 ? 12.431 2.937 10.276 1.00 87.19 82 ILE A O 1
ATOM 661 N N . ILE A 1 83 ? 10.902 1.312 10.406 1.00 89.62 83 ILE A N 1
ATOM 662 C CA . ILE A 1 83 ? 10.927 1.239 11.867 1.00 89.62 83 ILE A CA 1
ATOM 663 C C . ILE A 1 83 ? 12.239 0.626 12.367 1.00 89.62 83 ILE A C 1
ATOM 665 O O . ILE A 1 83 ? 12.753 1.041 13.400 1.00 89.62 83 ILE A O 1
ATOM 669 N N . GLU A 1 84 ? 12.818 -0.339 11.648 1.00 88.62 84 GLU A N 1
ATOM 670 C CA . GLU A 1 84 ? 14.132 -0.906 11.983 1.00 88.62 84 GLU A CA 1
ATOM 671 C C . GLU A 1 84 ? 15.272 0.104 11.906 1.00 88.62 84 GLU A C 1
ATOM 673 O O . GLU A 1 84 ? 16.195 0.028 12.712 1.00 88.62 84 GLU A O 1
ATOM 678 N N . GLN A 1 85 ? 15.208 1.028 10.952 1.00 88.50 85 GLN A N 1
ATOM 679 C CA . GLN A 1 85 ? 16.229 2.054 10.756 1.00 88.50 85 GLN A CA 1
ATOM 680 C C . GLN A 1 85 ? 15.971 3.330 11.574 1.00 88.50 85 GLN A C 1
ATOM 682 O O . GLN A 1 85 ? 16.844 4.187 11.629 1.00 88.50 85 GLN A O 1
ATOM 687 N N . GLY A 1 86 ? 14.815 3.433 12.235 1.00 89.44 86 GLY A N 1
ATOM 688 C CA . GLY A 1 86 ? 14.380 4.625 12.962 1.00 89.44 86 GLY A CA 1
ATOM 689 C C . GLY A 1 86 ? 13.404 5.455 12.133 1.00 89.44 86 GLY A C 1
ATOM 690 O O . GLY A 1 86 ? 13.705 5.869 11.013 1.00 89.44 86 GLY A O 1
ATOM 691 N N . ILE A 1 87 ? 12.208 5.695 12.681 1.00 89.56 87 ILE A N 1
ATOM 692 C CA . ILE A 1 87 ? 11.136 6.428 11.989 1.00 89.56 87 ILE A CA 1
ATOM 693 C C . ILE A 1 87 ? 11.561 7.856 11.619 1.00 89.56 87 ILE A C 1
ATOM 695 O O . ILE A 1 87 ? 11.205 8.340 10.547 1.00 89.56 87 ILE A O 1
ATOM 699 N N . ASP A 1 88 ? 12.372 8.477 12.471 1.00 89.88 88 ASP A N 1
ATOM 700 C CA . ASP A 1 88 ? 12.950 9.817 12.358 1.00 89.88 88 ASP A CA 1
ATOM 701 C C . ASP A 1 88 ? 13.988 9.948 11.232 1.00 89.88 88 ASP A C 1
ATOM 703 O O . ASP A 1 88 ? 14.210 11.040 10.714 1.00 89.88 88 ASP A O 1
ATOM 707 N N . THR A 1 89 ? 14.574 8.831 10.789 1.00 89.81 89 THR A N 1
ATOM 708 C CA . THR A 1 89 ? 15.462 8.800 9.613 1.00 89.81 89 THR A CA 1
ATOM 709 C C . THR A 1 89 ? 14.699 9.090 8.319 1.00 89.81 89 THR A C 1
ATOM 711 O O . THR A 1 89 ? 15.274 9.589 7.350 1.00 89.81 89 THR A O 1
ATOM 714 N N . PHE A 1 90 ? 13.401 8.779 8.287 1.00 89.00 90 PHE A N 1
ATOM 715 C CA . PHE A 1 90 ? 12.566 8.937 7.097 1.00 89.00 90 PHE A CA 1
ATOM 716 C C . PHE A 1 90 ? 11.556 10.067 7.254 1.00 89.00 90 PHE A C 1
ATOM 718 O O . PHE A 1 90 ? 11.381 10.858 6.333 1.00 89.00 90 PHE A O 1
ATOM 725 N N . TYR A 1 91 ? 10.886 10.149 8.399 1.00 91.88 91 TYR A N 1
ATOM 726 C CA . TYR A 1 91 ? 9.795 11.080 8.642 1.00 91.88 91 TYR A CA 1
ATOM 727 C C . TYR A 1 91 ? 10.197 12.135 9.662 1.00 91.88 91 TYR A C 1
ATOM 729 O O . TYR A 1 91 ? 10.872 11.848 10.645 1.00 91.88 91 TYR A O 1
ATOM 737 N N . ASN A 1 92 ? 9.655 13.342 9.507 1.00 92.25 92 ASN A N 1
ATOM 738 C CA . ASN A 1 92 ? 9.505 14.217 10.660 1.00 92.25 92 ASN A CA 1
ATOM 739 C C . ASN A 1 92 ? 8.489 13.578 11.614 1.00 92.25 92 ASN A C 1
ATOM 741 O O . ASN A 1 92 ? 7.292 13.573 11.321 1.00 92.25 92 ASN A O 1
ATOM 745 N N . GLU A 1 93 ? 8.981 12.994 12.709 1.00 91.06 93 GLU A N 1
ATOM 746 C CA . GLU A 1 93 ? 8.165 12.200 13.629 1.00 91.06 93 GLU A CA 1
ATOM 747 C C . GLU A 1 93 ? 6.982 13.021 14.167 1.00 91.06 93 GLU A C 1
ATOM 749 O O . GLU A 1 93 ? 5.834 12.606 14.019 1.00 91.06 93 GLU A O 1
ATOM 754 N N . ASP A 1 94 ? 7.220 14.227 14.683 1.00 91.62 94 ASP A N 1
ATOM 755 C CA . ASP A 1 94 ? 6.161 15.081 15.235 1.00 91.62 94 ASP A CA 1
ATOM 756 C C . ASP A 1 94 ? 5.062 15.397 14.211 1.00 91.62 94 ASP A C 1
ATOM 758 O O . ASP A 1 94 ? 3.868 15.287 14.512 1.00 91.62 94 ASP A O 1
ATOM 762 N N . ASN A 1 95 ? 5.446 15.744 12.978 1.00 93.62 95 ASN A N 1
ATOM 763 C CA . ASN A 1 95 ? 4.495 16.004 11.902 1.00 93.62 95 ASN A CA 1
ATOM 764 C C . ASN A 1 95 ? 3.736 14.727 11.506 1.00 93.62 95 ASN A C 1
ATOM 766 O O . ASN A 1 95 ? 2.517 14.764 11.333 1.00 93.62 95 ASN A O 1
ATOM 770 N N . LEU A 1 96 ? 4.416 13.577 11.432 1.00 95.00 96 LEU A N 1
ATOM 771 C CA . LEU A 1 96 ? 3.780 12.286 11.164 1.00 95.00 96 LEU A CA 1
ATOM 772 C C . LEU A 1 96 ? 2.707 11.976 12.214 1.00 95.00 96 LEU A C 1
ATOM 774 O O . LEU A 1 96 ? 1.558 11.699 11.864 1.00 95.00 96 LEU A O 1
ATOM 778 N N . PHE A 1 97 ? 3.054 12.067 13.500 1.00 94.12 97 PHE A N 1
ATOM 779 C CA . PHE A 1 97 ? 2.124 11.821 14.603 1.00 94.12 97 PHE A CA 1
ATOM 780 C C . PHE A 1 97 ? 0.962 12.816 14.610 1.00 94.12 97 PHE A C 1
ATOM 782 O O . PHE A 1 97 ? -0.186 12.422 14.846 1.00 94.12 97 PHE A O 1
ATOM 789 N N . HIS A 1 98 ? 1.224 14.090 14.317 1.00 94.00 98 HIS A N 1
ATOM 790 C CA . HIS A 1 98 ? 0.184 15.103 14.168 1.00 94.00 98 HIS A CA 1
ATOM 791 C C . HIS A 1 98 ? -0.780 14.765 13.021 1.00 94.00 98 HIS A C 1
ATOM 793 O O . HIS A 1 98 ? -2.002 14.793 13.200 1.00 94.00 98 HIS A O 1
ATOM 799 N N . LEU A 1 99 ? -0.255 14.407 11.849 1.00 96.00 99 LEU A N 1
ATOM 800 C CA . LEU A 1 99 ? -1.052 14.069 10.672 1.00 96.00 99 LEU A CA 1
ATOM 801 C C . LEU A 1 99 ? -1.865 12.795 10.885 1.00 96.00 99 LEU A C 1
ATOM 803 O O . LEU A 1 99 ? -3.052 12.784 10.567 1.00 96.00 99 LEU A O 1
ATOM 807 N N . ILE A 1 100 ? -1.290 11.753 11.485 1.00 96.69 100 ILE A N 1
ATOM 808 C CA . ILE A 1 100 ? -2.036 10.545 11.858 1.00 96.69 100 ILE A CA 1
ATOM 809 C C . ILE A 1 100 ? -3.196 10.914 12.787 1.00 96.69 100 ILE A C 1
ATOM 811 O O . ILE A 1 100 ? -4.338 10.514 12.550 1.00 96.69 100 ILE A O 1
ATOM 815 N N . ASN A 1 101 ? -2.942 11.752 13.795 1.00 94.69 101 ASN A N 1
ATOM 816 C CA . ASN A 1 101 ? -3.968 12.124 14.762 1.00 94.69 101 ASN A CA 1
ATOM 817 C C . ASN A 1 101 ? -5.077 13.034 14.214 1.00 94.69 101 ASN A C 1
ATOM 819 O O . ASN A 1 101 ? -6.186 13.047 14.753 1.00 94.69 101 ASN A O 1
ATOM 823 N N . THR A 1 102 ? -4.800 13.805 13.170 1.00 94.94 102 THR A N 1
ATOM 824 C CA . THR A 1 102 ? -5.761 14.764 12.607 1.00 94.94 102 THR A CA 1
ATOM 825 C C . THR A 1 102 ? -6.466 14.245 11.359 1.00 94.94 102 THR A C 1
ATOM 827 O O . THR A 1 102 ? -7.586 14.666 11.070 1.00 94.94 102 THR A O 1
ATOM 830 N N . ARG A 1 103 ? -5.835 13.338 10.602 1.00 96.81 103 ARG A N 1
ATOM 831 C CA . ARG A 1 103 ? -6.350 12.844 9.317 1.00 96.81 103 ARG A CA 1
ATOM 832 C C . ARG A 1 103 ? -7.103 11.531 9.426 1.00 96.81 103 ARG A C 1
ATOM 834 O O . ARG A 1 103 ? -7.989 11.312 8.599 1.00 96.81 103 ARG A O 1
ATOM 841 N N . ILE A 1 104 ? -6.761 10.666 10.381 1.00 97.31 104 ILE A N 1
ATOM 842 C CA . ILE A 1 104 ? -7.471 9.398 10.572 1.00 97.31 104 ILE A CA 1
ATOM 843 C C . ILE A 1 104 ? -8.766 9.670 11.359 1.00 97.31 104 ILE A C 1
ATOM 845 O O . ILE A 1 104 ? -8.720 10.297 12.420 1.00 97.31 104 ILE A O 1
ATOM 849 N N . PRO A 1 105 ? -9.940 9.224 10.869 1.00 95.06 105 PRO A N 1
ATOM 850 C CA . PRO A 1 105 ? -11.188 9.310 11.622 1.00 95.06 105 PRO A CA 1
ATOM 851 C C . PRO A 1 105 ? -11.114 8.562 12.962 1.00 95.06 105 PRO A C 1
ATOM 853 O O . PRO A 1 105 ? -10.254 7.719 13.171 1.00 95.06 105 PR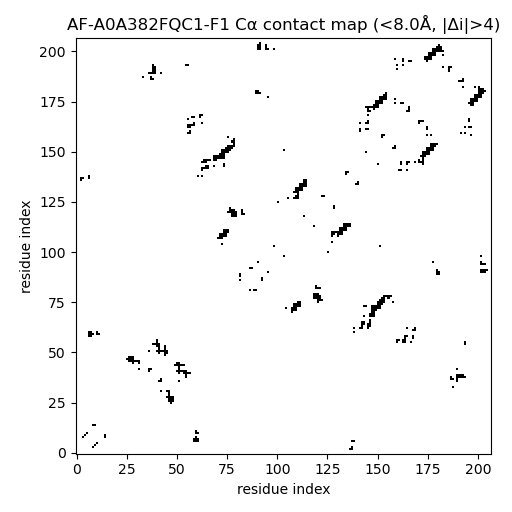O A O 1
ATOM 856 N N . ARG A 1 106 ? -12.065 8.811 13.868 1.00 93.19 106 ARG A N 1
ATOM 857 C CA . ARG A 1 106 ? -12.157 8.077 15.152 1.00 93.19 106 ARG A CA 1
ATOM 858 C C . ARG A 1 106 ? -13.302 7.065 15.214 1.00 93.19 106 ARG A C 1
ATOM 860 O O . ARG A 1 106 ? -13.439 6.334 16.186 1.00 93.19 106 ARG A O 1
ATOM 867 N N . LYS A 1 107 ? -14.143 7.006 14.176 1.00 95.00 107 LYS A N 1
ATOM 868 C CA . LYS A 1 107 ? -15.307 6.110 14.105 1.00 95.00 107 LYS A CA 1
ATOM 869 C C . LYS A 1 107 ? -15.080 5.008 13.077 1.00 95.00 107 LYS A C 1
ATOM 871 O O . LYS A 1 107 ? -14.678 5.302 11.956 1.00 95.00 107 LYS A O 1
ATOM 876 N N . ASN A 1 108 ? -15.438 3.773 13.442 1.00 96.38 108 ASN A N 1
ATOM 877 C CA . ASN A 1 108 ? -15.293 2.573 12.609 1.00 96.38 108 ASN A CA 1
ATOM 878 C C . ASN A 1 108 ? -13.856 2.365 12.105 1.00 96.38 108 ASN A C 1
ATOM 880 O O . ASN A 1 108 ? -13.666 1.968 10.957 1.00 96.38 108 ASN A O 1
ATOM 884 N N . VAL A 1 109 ? -12.865 2.679 12.938 1.00 97.88 109 VAL A N 1
ATOM 885 C CA . VAL A 1 109 ? -11.445 2.552 12.600 1.00 97.88 109 VAL A CA 1
ATOM 886 C C . VAL A 1 109 ? -10.907 1.273 13.206 1.00 97.88 109 VAL A C 1
ATOM 888 O O . VAL A 1 109 ? 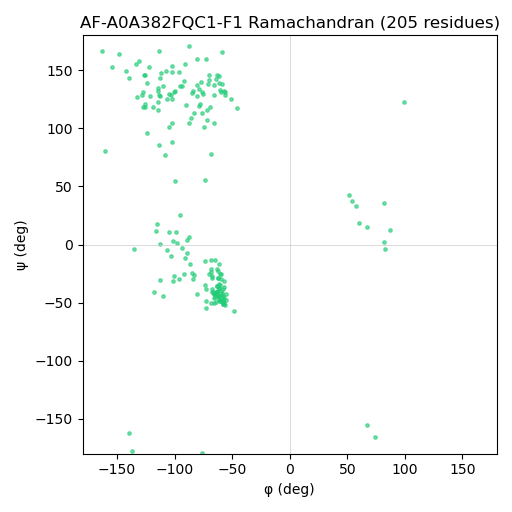-11.183 1.000 14.373 1.00 97.88 109 VAL A O 1
ATOM 891 N N . TYR A 1 110 ? -10.191 0.508 12.387 1.00 97.69 110 TYR A N 1
ATOM 892 C CA . TYR A 1 110 ? -9.637 -0.787 12.738 1.00 97.69 110 TYR A CA 1
ATOM 893 C C . TYR A 1 110 ? -8.147 -0.809 12.414 1.00 97.69 110 TYR A C 1
ATOM 895 O O . TYR A 1 110 ? -7.762 -0.632 11.255 1.00 97.69 110 TYR A O 1
ATOM 903 N N . PHE A 1 111 ? -7.329 -1.000 13.443 1.00 96.25 111 PHE A N 1
ATOM 904 C CA . PHE A 1 111 ? -5.884 -1.131 13.332 1.00 96.25 111 PHE A CA 1
ATOM 905 C C . PHE A 1 111 ? -5.525 -2.578 12.995 1.00 96.25 111 PHE A C 1
ATOM 907 O O . PHE A 1 111 ? -6.078 -3.504 13.586 1.00 96.25 111 PHE A O 1
ATOM 914 N N . VAL A 1 112 ? -4.661 -2.796 12.008 1.00 95.25 112 VAL A N 1
ATOM 915 C CA . VAL A 1 112 ? -4.285 -4.162 11.628 1.00 95.25 112 VAL A CA 1
ATOM 916 C C . VAL A 1 112 ? -3.290 -4.750 12.620 1.00 95.25 112 VAL A C 1
ATOM 918 O O . VAL A 1 112 ? -2.331 -4.098 13.030 1.00 95.25 112 VAL A O 1
ATOM 921 N N . SER A 1 113 ? -3.480 -6.024 12.927 1.00 92.56 113 SER A N 1
ATOM 922 C CA . SER A 1 113 ? -2.446 -6.897 13.470 1.00 92.56 113 SER A CA 1
ATOM 923 C C . SER A 1 113 ? -2.271 -8.092 12.537 1.00 92.56 113 SER A C 1
ATOM 925 O O . SER A 1 113 ? -3.184 -8.437 11.794 1.00 92.56 113 SER A O 1
ATOM 927 N N . PHE A 1 114 ? -1.089 -8.706 12.502 1.00 90.94 114 PHE A N 1
ATOM 928 C CA . PHE A 1 114 ? -0.807 -9.827 11.602 1.00 90.94 114 PHE A CA 1
ATOM 929 C C . PHE A 1 114 ? -0.597 -11.116 12.380 1.00 90.94 114 PHE A C 1
ATOM 931 O O . PHE A 1 114 ? 0.248 -11.200 13.274 1.00 90.94 114 PHE A O 1
ATOM 938 N N . LYS A 1 115 ? -1.328 -12.154 11.985 1.00 87.75 115 LYS A N 1
ATOM 939 C CA . LYS A 1 115 ? -1.169 -13.492 12.537 1.00 87.75 115 LYS A CA 1
ATOM 940 C C . LYS A 1 115 ? 0.150 -14.103 12.070 1.00 87.75 115 LYS A C 1
ATOM 942 O O . LYS A 1 115 ? 0.490 -14.039 10.893 1.00 87.75 115 LYS A O 1
ATOM 947 N N . ASN A 1 116 ? 0.863 -14.772 12.976 1.00 76.25 116 ASN A N 1
ATOM 948 C CA . ASN A 1 116 ? 2.073 -15.555 12.677 1.00 76.25 116 ASN A CA 1
ATOM 949 C C . ASN A 1 116 ? 3.243 -14.768 12.052 1.00 76.25 116 ASN A C 1
ATOM 951 O O . ASN A 1 116 ? 4.148 -15.377 11.477 1.00 76.25 116 ASN A O 1
ATOM 955 N N . VAL A 1 117 ? 3.258 -13.438 12.162 1.00 76.44 117 VAL A N 1
ATOM 956 C CA . VAL A 1 117 ? 4.352 -12.602 11.660 1.00 76.44 117 VAL A CA 1
ATOM 957 C C . VAL A 1 117 ? 4.750 -11.608 12.740 1.00 76.44 117 VAL A C 1
ATOM 959 O O . VAL A 1 117 ? 3.916 -10.864 13.243 1.00 76.44 117 VAL A O 1
ATOM 962 N N . ASN A 1 118 ? 6.042 -11.561 13.069 1.00 74.81 118 ASN A N 1
ATOM 963 C CA . ASN A 1 118 ? 6.587 -10.436 13.821 1.00 74.81 118 ASN A CA 1
ATOM 964 C C . ASN A 1 118 ? 6.692 -9.253 12.861 1.00 74.81 118 ASN A C 1
ATOM 966 O O . ASN A 1 118 ? 7.604 -9.206 12.035 1.00 74.81 118 ASN A O 1
ATOM 970 N N . PHE A 1 119 ? 5.745 -8.327 12.947 1.00 76.69 119 PHE A N 1
ATOM 971 C CA . PHE A 1 119 ? 5.781 -7.076 12.204 1.00 76.69 119 PHE A CA 1
ATOM 972 C C . PHE A 1 119 ? 6.087 -5.928 13.160 1.00 76.69 119 PHE A C 1
ATOM 974 O O . PHE A 1 119 ? 5.746 -5.970 14.342 1.00 76.69 119 PHE A O 1
ATOM 981 N N . LYS A 1 120 ? 6.748 -4.896 12.644 1.00 83.38 120 LYS A N 1
ATOM 982 C CA . LYS A 1 120 ? 6.885 -3.623 13.344 1.00 83.38 120 LYS A CA 1
ATOM 983 C C . LYS A 1 120 ? 5.884 -2.630 12.777 1.00 83.38 120 LYS A C 1
ATOM 985 O O . LYS A 1 120 ? 5.804 -2.450 11.558 1.00 83.38 120 LYS A O 1
ATOM 990 N N . SER A 1 121 ? 5.162 -1.967 13.668 1.00 88.38 121 SER A N 1
ATOM 991 C CA . SER A 1 121 ? 4.245 -0.875 13.353 1.00 88.38 121 SER A CA 1
ATOM 992 C C . SER A 1 121 ? 4.474 0.320 14.258 1.00 88.38 121 SER A C 1
ATOM 994 O O . SER A 1 121 ? 5.012 0.187 15.354 1.00 88.38 121 SER A O 1
ATOM 996 N N . LEU A 1 122 ? 4.047 1.490 13.793 1.00 87.19 122 LEU A N 1
ATOM 997 C CA . LEU A 1 122 ? 3.891 2.649 14.658 1.00 87.19 122 LEU A CA 1
ATOM 998 C C . LEU A 1 122 ? 2.666 2.418 15.559 1.00 87.19 122 LEU A C 1
ATOM 1000 O O . LEU A 1 122 ? 1.539 2.448 15.065 1.00 87.19 122 LEU A O 1
ATOM 1004 N N . SER A 1 123 ? 2.899 2.144 16.842 1.00 84.75 123 SER A N 1
ATOM 1005 C CA . SER A 1 123 ? 1.876 1.797 17.840 1.00 84.75 123 SER A CA 1
ATOM 1006 C C . SER A 1 123 ? 2.111 2.505 19.181 1.00 84.75 123 SER A C 1
ATOM 1008 O O . SER A 1 123 ? 3.041 3.304 19.328 1.00 84.75 123 SER A O 1
ATOM 1010 N N . ASP A 1 124 ? 1.248 2.203 20.151 1.00 83.81 124 ASP A N 1
ATOM 1011 C CA . ASP A 1 124 ? 1.255 2.620 21.554 1.00 83.81 124 ASP A CA 1
ATOM 1012 C C . ASP A 1 124 ? 1.017 4.118 21.777 1.00 83.81 124 ASP A C 1
ATOM 1014 O O . ASP A 1 124 ? 1.269 4.661 22.858 1.00 83.81 124 ASP A O 1
ATOM 1018 N N . LYS A 1 125 ? 0.523 4.812 20.749 1.00 86.75 125 LYS A N 1
ATOM 1019 C CA . LYS A 1 125 ? 0.383 6.276 20.741 1.00 86.75 125 LYS A CA 1
ATOM 1020 C C . LYS A 1 125 ? -0.964 6.750 20.189 1.00 86.75 125 LYS A C 1
ATOM 1022 O O . LYS A 1 125 ? -1.239 7.952 20.238 1.00 86.75 125 LYS A O 1
ATOM 1027 N N . PHE A 1 126 ? -1.824 5.850 19.706 1.00 90.38 126 PHE A N 1
ATOM 1028 C CA . PHE A 1 126 ? -3.113 6.198 19.108 1.00 90.38 126 PHE A CA 1
ATOM 1029 C C . PHE A 1 126 ? -4.299 5.498 19.792 1.00 90.38 126 PHE A C 1
ATOM 1031 O O . PHE A 1 126 ? -4.275 4.317 20.120 1.00 90.38 126 PHE A O 1
ATOM 1038 N N . ASP A 1 127 ? -5.398 6.231 19.984 1.00 89.00 127 ASP A N 1
ATOM 1039 C CA . ASP A 1 127 ? -6.607 5.735 20.660 1.00 89.00 127 ASP A CA 1
ATOM 1040 C C . ASP A 1 127 ? -7.357 4.635 19.881 1.00 89.00 127 ASP A C 1
ATOM 1042 O O . ASP A 1 127 ? -8.006 3.782 20.493 1.00 89.00 127 ASP A O 1
ATOM 1046 N N . PHE A 1 128 ? -7.259 4.643 18.548 1.00 89.69 128 PHE A N 1
ATOM 1047 C CA . PHE A 1 128 ? -7.906 3.678 17.657 1.00 89.69 128 PHE A CA 1
ATOM 1048 C C . PHE A 1 128 ? -7.247 2.298 17.667 1.00 89.69 128 PHE A C 1
ATOM 1050 O O . PHE A 1 128 ? -7.870 1.350 17.197 1.00 89.69 128 PHE A O 1
ATOM 1057 N N . GLU A 1 129 ? -6.035 2.165 18.216 1.00 89.62 129 GLU A N 1
ATOM 1058 C CA . GLU A 1 129 ? -5.316 0.883 18.296 1.00 89.62 129 GLU A CA 1
ATOM 1059 C C . GLU A 1 129 ? -6.105 -0.165 19.084 1.00 89.62 129 GLU A C 1
ATOM 1061 O O . GLU A 1 129 ? -5.996 -1.350 18.819 1.00 89.62 129 GLU A O 1
ATOM 1066 N N . LYS A 1 130 ? -6.993 0.263 19.991 1.00 88.06 130 LYS A N 1
ATOM 1067 C CA . LYS A 1 130 ? -7.858 -0.638 20.771 1.00 88.06 130 LYS A CA 1
ATOM 1068 C C . LYS A 1 130 ? -8.840 -1.448 19.922 1.00 88.06 130 LYS A C 1
ATOM 1070 O O . LYS A 1 130 ? -9.379 -2.441 20.404 1.00 88.06 130 LYS A O 1
ATOM 1075 N N . ASN A 1 131 ? -9.138 -0.993 18.706 1.00 93.94 131 ASN A N 1
ATOM 1076 C CA . ASN A 1 131 ? -10.020 -1.689 17.779 1.00 93.94 131 ASN A CA 1
ATOM 1077 C C . ASN A 1 131 ? -9.160 -2.396 16.736 1.00 93.94 131 ASN A C 1
ATOM 1079 O O . ASN A 1 131 ? -8.877 -1.831 15.683 1.00 93.94 131 ASN A O 1
ATOM 1083 N N . GLU A 1 132 ? -8.746 -3.624 17.019 1.00 93.75 132 GLU A N 1
ATOM 1084 C CA . GLU A 1 132 ? -7.896 -4.376 16.101 1.00 93.75 132 GLU A CA 1
ATOM 1085 C C . GLU A 1 132 ? -8.692 -5.240 15.117 1.00 93.75 132 GLU A C 1
ATOM 1087 O O . GLU A 1 132 ? -9.822 -5.668 15.379 1.00 93.75 132 GLU A O 1
ATOM 1092 N N . VAL A 1 133 ? -8.073 -5.522 13.975 1.00 96.25 133 VAL A N 1
ATOM 1093 C CA . VAL A 1 133 ? -8.444 -6.615 13.078 1.00 96.25 133 VAL A CA 1
ATOM 1094 C C . VAL A 1 133 ? -7.215 -7.483 12.825 1.00 96.25 133 VAL A C 1
ATOM 1096 O O . VAL A 1 133 ? -6.209 -7.007 12.305 1.00 96.25 133 VAL A O 1
ATOM 1099 N N . GLU A 1 134 ? -7.311 -8.767 13.171 1.00 95.81 134 GLU A N 1
ATOM 1100 C CA . GLU A 1 134 ? -6.247 -9.729 12.887 1.00 95.81 134 GLU A CA 1
ATOM 1101 C C . GLU A 1 134 ? -6.307 -10.154 11.412 1.00 95.81 134 GLU A C 1
ATOM 1103 O O . GLU A 1 134 ? -7.301 -10.694 10.918 1.00 95.81 134 GLU A O 1
ATOM 1108 N N . VAL A 1 135 ? -5.212 -9.914 10.705 1.00 95.94 135 VAL A N 1
ATOM 1109 C CA . VAL A 1 135 ? -4.956 -10.371 9.348 1.00 95.94 135 VAL A CA 1
ATOM 1110 C C . VAL A 1 135 ? -4.437 -11.803 9.411 1.00 95.94 135 VAL A C 1
ATOM 1112 O O . VAL A 1 135 ? -3.336 -12.070 9.889 1.00 95.94 135 VAL A O 1
ATOM 1115 N N . GLU A 1 136 ? -5.238 -12.729 8.896 1.00 94.94 136 GLU A N 1
ATOM 1116 C CA . GLU A 1 136 ? -4.961 -14.170 8.973 1.00 94.94 136 GLU A CA 1
ATOM 1117 C C . GLU A 1 136 ? -4.049 -14.685 7.851 1.00 94.94 136 GLU A C 1
ATOM 1119 O O . GLU A 1 136 ? -3.417 -15.725 8.010 1.00 94.94 136 GLU A O 1
ATOM 1124 N N . SER A 1 137 ? -4.023 -13.985 6.715 1.00 94.44 137 SER A N 1
ATOM 1125 C CA . SER A 1 137 ? -3.217 -14.303 5.530 1.00 94.44 137 SER A CA 1
ATOM 1126 C C . SER A 1 137 ? -3.123 -13.086 4.608 1.00 94.44 137 SER A C 1
ATOM 1128 O O . SER A 1 137 ? -3.925 -12.151 4.714 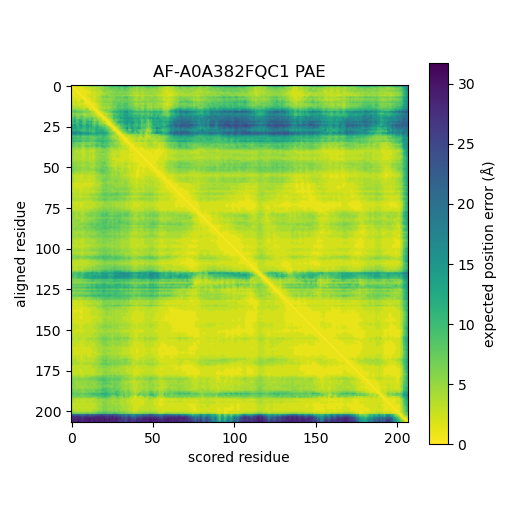1.00 94.44 137 SER A O 1
ATOM 1130 N N . ILE A 1 138 ? -2.205 -13.113 3.638 1.00 94.06 138 ILE A N 1
ATOM 1131 C CA . ILE A 1 138 ? -2.131 -12.068 2.598 1.00 94.06 138 ILE A CA 1
ATOM 1132 C C . ILE A 1 138 ? -3.423 -11.954 1.761 1.00 94.06 138 ILE A C 1
ATOM 1134 O O . ILE A 1 138 ? -3.776 -10.864 1.312 1.00 94.06 138 ILE A O 1
ATOM 1138 N N . PHE A 1 139 ? -4.166 -13.054 1.596 1.00 96.12 139 PHE A N 1
ATOM 1139 C CA . PHE A 1 139 ? -5.458 -13.071 0.900 1.00 96.12 139 PHE A CA 1
ATOM 1140 C C . PHE A 1 139 ? -6.523 -12.323 1.696 1.00 96.12 139 PHE A C 1
ATOM 1142 O O . PHE A 1 139 ? -7.136 -11.393 1.176 1.00 96.12 139 PHE A O 1
ATOM 1149 N N . HIS A 1 140 ? -6.654 -12.647 2.988 1.00 97.25 140 HIS A N 1
ATOM 1150 C CA . HIS A 1 140 ? -7.537 -11.915 3.896 1.00 97.25 140 HIS A CA 1
ATOM 1151 C C . HIS A 1 140 ? -7.159 -10.428 3.929 1.00 97.25 140 HIS A C 1
ATOM 1153 O O . HIS A 1 140 ? -8.034 -9.563 3.948 1.00 97.25 140 HIS A O 1
ATOM 1159 N N . TYR A 1 141 ? -5.865 -10.105 3.853 1.00 97.06 141 TYR A N 1
ATOM 1160 C CA . TYR A 1 141 ? -5.440 -8.715 3.806 1.00 97.06 141 TYR A CA 1
ATOM 1161 C C . TYR A 1 141 ? -5.902 -7.988 2.537 1.00 97.06 141 TYR A C 1
ATOM 1163 O O . TYR A 1 141 ? -6.446 -6.884 2.611 1.00 97.06 141 TYR A O 1
ATOM 1171 N N . ALA A 1 142 ? -5.746 -8.623 1.373 1.00 97.75 142 ALA A N 1
ATOM 1172 C CA . ALA A 1 142 ? -6.248 -8.091 0.111 1.00 97.75 142 ALA A CA 1
ATOM 1173 C C . ALA A 1 142 ? -7.772 -7.896 0.146 1.00 97.75 142 ALA A C 1
ATOM 1175 O O . ALA A 1 142 ? -8.267 -6.863 -0.309 1.00 97.75 142 ALA A O 1
ATOM 1176 N N . ASP A 1 143 ? -8.504 -8.836 0.748 1.00 98.44 143 ASP A N 1
ATOM 1177 C CA . ASP A 1 143 ? -9.954 -8.751 0.924 1.00 98.44 143 ASP A CA 1
ATOM 1178 C C . ASP A 1 143 ? -10.344 -7.585 1.842 1.00 98.44 143 ASP A C 1
ATOM 1180 O O . ASP A 1 143 ? -11.263 -6.827 1.526 1.00 98.44 143 ASP A O 1
ATOM 1184 N N . LEU A 1 144 ? -9.628 -7.375 2.952 1.00 98.62 144 LEU A N 1
ATOM 1185 C CA . LEU A 1 144 ? -9.838 -6.242 3.860 1.00 98.62 144 LEU A CA 1
ATOM 1186 C C . LEU A 1 144 ? -9.634 -4.903 3.147 1.00 98.62 144 LEU A C 1
ATOM 1188 O O . LEU A 1 144 ? -10.509 -4.036 3.224 1.00 98.62 144 LEU A O 1
ATOM 1192 N N . ILE A 1 145 ? -8.529 -4.755 2.407 1.00 98.62 145 ILE A N 1
ATOM 1193 C CA . ILE A 1 145 ? -8.237 -3.553 1.611 1.00 98.62 145 ILE A CA 1
ATOM 1194 C C . ILE A 1 145 ? -9.316 -3.339 0.547 1.00 98.62 145 ILE A C 1
ATOM 1196 O O . ILE A 1 145 ? -9.804 -2.225 0.361 1.00 98.62 145 ILE A O 1
ATOM 1200 N N . HIS A 1 146 ? -9.716 -4.402 -0.153 1.00 98.56 146 HIS A N 1
ATOM 1201 C CA . HIS A 1 146 ? -10.777 -4.319 -1.147 1.00 98.56 146 HIS A CA 1
ATOM 1202 C C . HIS A 1 146 ? -12.103 -3.893 -0.507 1.00 98.56 146 HIS A C 1
ATOM 1204 O O . HIS A 1 146 ? -12.888 -3.185 -1.133 1.00 98.56 146 HIS A O 1
ATOM 1210 N N . SER A 1 147 ? -12.370 -4.293 0.733 1.00 98.56 147 SER A N 1
ATOM 1211 C CA . SER A 1 147 ? -13.681 -4.153 1.370 1.00 98.56 147 SER A CA 1
ATOM 1212 C C . SER A 1 147 ? -13.877 -2.876 2.171 1.00 98.56 147 SER A C 1
ATOM 1214 O O . SER A 1 147 ? -15.027 -2.462 2.342 1.00 98.56 147 SER A O 1
ATOM 1216 N N . CYS A 1 148 ? -12.802 -2.270 2.674 1.00 98.62 148 CYS A N 1
ATOM 1217 C CA . CYS A 1 148 ? -12.887 -1.081 3.509 1.00 98.62 148 CYS A CA 1
ATOM 1218 C C . CYS A 1 148 ? -13.263 0.175 2.704 1.00 98.62 148 CYS A C 1
ATOM 1220 O O . CYS A 1 148 ? -13.140 0.248 1.479 1.00 98.62 148 CYS A O 1
ATOM 1222 N N . LYS A 1 149 ? -13.761 1.187 3.416 1.00 98.56 149 LYS A N 1
ATOM 1223 C CA . LYS A 1 149 ? -14.070 2.503 2.850 1.00 98.56 149 LYS A CA 1
ATOM 1224 C C . LYS A 1 149 ? -12.784 3.270 2.548 1.00 98.56 149 LYS A C 1
ATOM 1226 O O . LYS A 1 149 ? -12.630 3.856 1.477 1.00 98.56 149 LYS A O 1
ATOM 1231 N N . GLU A 1 150 ? -11.884 3.296 3.524 1.00 98.69 150 GLU A N 1
ATOM 1232 C CA . GLU A 1 150 ? -10.626 4.032 3.470 1.00 98.69 150 GLU A CA 1
ATOM 1233 C C . GLU A 1 150 ? -9.517 3.186 4.091 1.00 98.69 150 GLU A C 1
ATOM 1235 O O . GLU A 1 150 ? -9.748 2.496 5.085 1.00 98.69 150 GLU A O 1
ATOM 1240 N N . LEU A 1 151 ? -8.323 3.276 3.518 1.00 98.81 151 LEU A N 1
ATOM 1241 C CA . LEU A 1 151 ? -7.091 2.728 4.067 1.00 98.81 151 LEU A CA 1
ATOM 1242 C C . LEU A 1 151 ? -6.169 3.893 4.417 1.00 98.81 151 LEU A C 1
ATOM 1244 O O . LEU A 1 151 ? -5.977 4.782 3.589 1.00 98.81 151 LEU A O 1
ATOM 1248 N N . TYR A 1 152 ? -5.594 3.879 5.615 1.00 98.75 152 TYR A N 1
ATOM 1249 C CA . TYR A 1 152 ? -4.487 4.755 5.992 1.00 98.75 152 TYR A CA 1
ATOM 1250 C C . TYR A 1 152 ? -3.242 3.918 6.218 1.00 98.75 152 TYR A C 1
ATOM 1252 O O . TYR A 1 152 ? -3.292 2.940 6.962 1.00 98.75 152 TYR A O 1
ATOM 1260 N N . CYS A 1 153 ? -2.141 4.300 5.582 1.00 98.19 153 CYS A N 1
ATOM 1261 C CA . CYS A 1 153 ? -0.904 3.547 5.686 1.00 98.19 153 CYS A CA 1
ATOM 1262 C C . CYS A 1 153 ? 0.356 4.403 5.601 1.00 98.19 153 CYS A C 1
ATOM 1264 O O . CYS A 1 153 ? 0.304 5.557 5.175 1.00 98.19 153 CYS A O 1
ATOM 1266 N N . LEU A 1 154 ? 1.488 3.836 6.016 1.00 96.69 154 LEU A N 1
ATOM 1267 C CA . LEU A 1 154 ? 2.808 4.400 5.730 1.00 96.69 154 LEU A CA 1
ATOM 1268 C C . LEU A 1 154 ? 3.248 4.036 4.306 1.00 96.69 154 LEU A C 1
ATOM 1270 O O . LEU A 1 154 ? 2.778 3.053 3.729 1.00 96.69 154 LEU A O 1
ATOM 1274 N N . TYR A 1 155 ? 4.194 4.799 3.757 1.00 95.00 155 TYR A N 1
ATOM 1275 C CA . TYR A 1 155 ? 4.833 4.491 2.478 1.00 95.00 155 TYR A CA 1
ATOM 1276 C C . TYR A 1 155 ? 5.721 3.237 2.575 1.00 95.00 155 TYR A C 1
ATOM 1278 O O . TYR A 1 155 ? 6.938 3.314 2.717 1.00 95.00 155 TYR A O 1
ATOM 1286 N N . SER A 1 156 ? 5.087 2.063 2.560 1.00 92.56 156 SER A N 1
ATOM 1287 C CA . SER A 1 156 ? 5.716 0.742 2.670 1.00 92.56 156 SER A CA 1
ATOM 1288 C C . SER A 1 156 ? 5.056 -0.264 1.706 1.00 92.56 156 SER A C 1
ATOM 1290 O O . SER A 1 156 ? 4.392 0.127 0.743 1.00 92.56 156 SER A O 1
ATOM 1292 N N . GLY A 1 157 ? 5.235 -1.573 1.922 1.00 92.69 157 GLY A N 1
ATOM 1293 C CA . GLY A 1 157 ? 4.653 -2.617 1.066 1.00 92.69 157 GLY A CA 1
ATOM 1294 C C . GLY A 1 157 ? 3.124 -2.544 0.937 1.00 92.69 157 GLY A C 1
ATOM 1295 O O . GLY A 1 157 ? 2.592 -2.844 -0.133 1.00 92.69 157 GLY A O 1
ATOM 1296 N N . VAL A 1 158 ? 2.423 -2.072 1.975 1.00 94.88 158 VAL A N 1
ATOM 1297 C CA . VAL A 1 158 ? 0.962 -1.874 1.949 1.00 94.88 158 VAL A CA 1
ATOM 1298 C C . VAL A 1 158 ? 0.521 -0.870 0.882 1.00 94.88 158 VAL A C 1
ATOM 1300 O O . VAL A 1 158 ? -0.489 -1.111 0.227 1.00 94.88 158 VAL A O 1
ATOM 1303 N N . ASN A 1 159 ? 1.277 0.207 0.637 1.00 96.44 159 ASN A N 1
ATOM 1304 C CA . ASN A 1 159 ? 0.963 1.183 -0.416 1.00 96.44 159 ASN A CA 1
ATOM 1305 C C . ASN A 1 159 ? 0.893 0.496 -1.790 1.00 96.44 159 ASN A C 1
ATOM 1307 O O . ASN A 1 159 ? -0.100 0.625 -2.507 1.00 96.44 159 ASN A O 1
ATOM 1311 N N . SER A 1 160 ? 1.910 -0.305 -2.117 1.00 95.69 160 SER A N 1
ATOM 1312 C CA . SER A 1 160 ? 1.970 -1.055 -3.376 1.00 95.69 160 SER A CA 1
ATOM 1313 C C . SER A 1 160 ? 0.880 -2.120 -3.466 1.00 95.69 160 SER A C 1
ATOM 1315 O O . SER A 1 160 ? 0.228 -2.250 -4.502 1.00 95.69 160 SER A O 1
ATOM 1317 N N . MET A 1 161 ? 0.642 -2.858 -2.377 1.00 95.81 161 MET A N 1
ATOM 1318 C CA . MET A 1 161 ? -0.413 -3.871 -2.326 1.00 95.81 161 MET A CA 1
ATOM 1319 C C . MET A 1 161 ? -1.799 -3.250 -2.518 1.00 95.81 161 MET A C 1
ATOM 1321 O O . MET A 1 161 ? -2.602 -3.764 -3.293 1.00 95.81 161 MET A O 1
ATOM 1325 N N . ALA A 1 162 ? -2.079 -2.124 -1.864 1.00 98.00 162 ALA A N 1
ATOM 1326 C CA . ALA A 1 162 ? -3.362 -1.450 -1.970 1.00 98.00 162 ALA A CA 1
ATOM 1327 C C . ALA A 1 162 ? -3.601 -0.870 -3.366 1.00 98.00 162 ALA A C 1
ATOM 1329 O O . ALA A 1 162 ? -4.703 -1.013 -3.901 1.00 98.00 162 ALA A O 1
ATOM 1330 N N . ALA A 1 163 ? -2.571 -0.279 -3.982 1.00 97.62 163 ALA A N 1
ATOM 1331 C CA . ALA A 1 163 ? -2.634 0.187 -5.364 1.00 97.62 163 ALA A CA 1
ATOM 1332 C C . ALA A 1 163 ? -2.962 -0.962 -6.335 1.00 97.62 163 ALA A C 1
ATOM 1334 O O . ALA A 1 163 ? -3.831 -0.808 -7.197 1.00 97.62 163 ALA A O 1
ATOM 1335 N N . ALA A 1 164 ? -2.326 -2.124 -6.150 1.00 96.81 164 ALA A N 1
ATOM 1336 C CA . ALA A 1 164 ? -2.565 -3.322 -6.951 1.00 96.81 164 ALA A CA 1
ATOM 1337 C C . ALA A 1 164 ? -3.981 -3.884 -6.754 1.00 96.81 164 ALA A C 1
ATOM 1339 O O . ALA A 1 164 ? -4.708 -4.081 -7.727 1.00 96.81 164 ALA A O 1
ATOM 1340 N N . VAL A 1 165 ? -4.409 -4.073 -5.498 1.00 97.88 165 VAL A N 1
ATOM 1341 C CA . VAL A 1 165 ? -5.760 -4.546 -5.144 1.00 97.88 165 VAL A CA 1
ATOM 1342 C C . VAL A 1 165 ? -6.819 -3.645 -5.758 1.00 97.88 165 VAL A C 1
ATOM 1344 O O . VAL A 1 165 ? -7.760 -4.135 -6.384 1.00 97.88 165 VAL A O 1
ATOM 1347 N N . LYS A 1 166 ? -6.666 -2.326 -5.615 1.00 97.94 166 LYS A N 1
ATOM 1348 C CA . LYS A 1 166 ? -7.623 -1.354 -6.137 1.00 97.94 166 LYS A CA 1
ATOM 1349 C C . LYS A 1 166 ? -7.751 -1.427 -7.652 1.00 97.94 166 LYS A C 1
ATOM 1351 O O . LYS A 1 166 ? -8.876 -1.458 -8.144 1.00 97.94 166 LYS A O 1
ATOM 1356 N N . ASN A 1 167 ? -6.625 -1.494 -8.360 1.00 96.81 167 ASN A N 1
ATOM 1357 C CA . ASN A 1 167 ? -6.606 -1.626 -9.812 1.00 96.81 167 ASN A CA 1
ATOM 1358 C C . ASN A 1 167 ? -7.228 -2.953 -10.277 1.00 96.81 167 ASN A C 1
ATOM 1360 O O . ASN A 1 167 ? -8.114 -2.950 -11.125 1.00 96.81 167 ASN A O 1
ATOM 1364 N N . LYS A 1 168 ? -6.811 -4.076 -9.679 1.00 95.25 168 LYS A N 1
ATOM 1365 C CA . LYS A 1 168 ? -7.256 -5.429 -10.047 1.00 95.25 168 LYS A CA 1
ATOM 1366 C C . LYS A 1 168 ? -8.769 -5.609 -9.927 1.00 95.25 168 LYS A C 1
ATOM 1368 O O . LYS A 1 168 ? -9.400 -6.129 -10.837 1.00 95.25 168 LYS A O 1
ATOM 1373 N N . SER A 1 169 ? -9.323 -5.179 -8.798 1.00 95.62 169 SER A N 1
ATOM 1374 C CA . SER A 1 169 ? -10.700 -5.490 -8.388 1.00 95.62 169 SER A CA 1
ATOM 1375 C C . SER A 1 169 ? -11.700 -4.354 -8.636 1.00 95.62 169 SER A C 1
ATOM 1377 O O . SER A 1 169 ? -12.851 -4.435 -8.206 1.00 95.62 169 SER A O 1
ATOM 1379 N N . GLY A 1 170 ? -11.260 -3.242 -9.240 1.00 95.62 170 GLY A N 1
ATOM 1380 C CA . GLY A 1 170 ? -12.077 -2.031 -9.375 1.00 95.62 170 GLY A CA 1
ATOM 1381 C C . GLY A 1 170 ? -12.555 -1.480 -8.024 1.00 95.62 170 GLY A C 1
ATOM 1382 O O . GLY A 1 170 ? -13.677 -0.983 -7.911 1.00 95.62 170 GLY A O 1
ATOM 1383 N N . SER A 1 171 ? -11.745 -1.621 -6.968 1.00 96.69 171 SER A N 1
ATOM 1384 C CA . SER A 1 171 ? -12.155 -1.222 -5.619 1.00 96.69 171 SER A CA 1
ATOM 1385 C C . SER A 1 171 ? -12.407 0.284 -5.518 1.00 96.69 171 SER A C 1
ATOM 1387 O O . SER A 1 171 ? -11.650 1.109 -6.026 1.00 96.69 171 SER A O 1
ATOM 1389 N N . MET A 1 172 ? -13.428 0.650 -4.744 1.00 97.06 172 MET A N 1
ATOM 1390 C CA . MET A 1 172 ? -13.737 2.042 -4.403 1.00 97.06 172 MET A CA 1
ATOM 1391 C C . MET A 1 172 ? -12.994 2.540 -3.155 1.00 97.06 172 MET A C 1
ATOM 1393 O O . MET A 1 172 ? -13.261 3.649 -2.694 1.00 97.06 172 MET A O 1
ATOM 1397 N N . VAL A 1 173 ? -12.077 1.742 -2.592 1.00 98.44 173 VAL A N 1
ATOM 1398 C CA . VAL A 1 173 ? -11.301 2.134 -1.410 1.00 98.44 173 VAL A CA 1
ATOM 1399 C C . VAL A 1 173 ? -10.526 3.433 -1.662 1.00 98.44 173 VAL A C 1
ATOM 1401 O O . VAL A 1 173 ? -9.832 3.611 -2.676 1.00 98.44 173 VAL A O 1
ATOM 1404 N N . LYS A 1 174 ? -10.629 4.369 -0.717 1.00 98.69 174 LYS A N 1
ATOM 1405 C CA . LYS A 1 174 ? -9.775 5.557 -0.688 1.00 98.69 174 LYS A CA 1
ATOM 1406 C C . LYS A 1 174 ? -8.478 5.220 0.042 1.00 98.69 174 LYS A C 1
ATOM 1408 O O . LYS A 1 174 ? -8.481 5.039 1.255 1.00 98.69 174 LYS A O 1
ATOM 1413 N N . ILE A 1 175 ? -7.380 5.134 -0.698 1.00 98.75 175 ILE A N 1
ATOM 1414 C CA . ILE A 1 175 ? -6.059 4.837 -0.138 1.00 98.75 175 ILE A CA 1
ATOM 1415 C C . ILE A 1 175 ? -5.399 6.161 0.230 1.00 98.75 175 ILE A C 1
ATOM 1417 O O . ILE A 1 175 ? -5.212 7.006 -0.642 1.00 98.75 175 ILE A O 1
ATOM 1421 N N . ASN A 1 176 ? -5.064 6.340 1.502 1.00 98.75 176 ASN A N 1
ATOM 1422 C CA . ASN A 1 176 ? -4.340 7.484 2.034 1.00 98.75 176 ASN A CA 1
ATOM 1423 C C . ASN A 1 176 ? -2.980 6.995 2.551 1.00 98.75 176 ASN A C 1
ATOM 1425 O O . ASN A 1 176 ? -2.921 6.196 3.484 1.00 98.75 176 ASN A O 1
ATOM 1429 N N . CYS A 1 177 ? -1.893 7.455 1.946 1.00 98.38 177 CYS A N 1
ATOM 1430 C CA . CYS A 1 177 ? -0.540 7.044 2.308 1.00 98.38 177 CYS A CA 1
ATOM 1431 C C . CYS A 1 177 ? 0.226 8.236 2.881 1.00 98.38 177 CYS A C 1
ATOM 1433 O O . CYS A 1 177 ? 0.375 9.246 2.198 1.00 98.38 177 CYS A O 1
ATOM 1435 N N . PHE A 1 178 ? 0.733 8.127 4.106 1.00 97.62 178 PHE A N 1
ATOM 1436 C CA . PHE A 1 178 ? 1.686 9.092 4.648 1.00 97.62 178 PHE A CA 1
ATOM 1437 C C . PHE A 1 178 ? 3.026 8.889 3.936 1.00 97.62 178 PHE A C 1
ATOM 1439 O O . PHE A 1 178 ? 3.609 7.806 4.002 1.00 97.62 178 PHE A O 1
ATOM 1446 N N . LEU A 1 179 ? 3.462 9.902 3.192 1.00 95.62 179 LEU A N 1
ATOM 1447 C CA . LEU A 1 179 ? 4.654 9.883 2.353 1.00 95.62 179 LEU A CA 1
ATOM 1448 C C . LEU A 1 179 ? 5.768 10.655 3.050 1.00 95.62 179 LEU A C 1
ATOM 1450 O O . LEU A 1 179 ? 5.558 11.794 3.450 1.00 95.62 179 LEU A O 1
ATOM 1454 N N . HIS A 1 180 ? 6.945 10.052 3.178 1.00 91.69 180 HIS A N 1
ATOM 1455 C CA . HIS A 1 180 ? 8.115 10.783 3.651 1.00 91.69 180 HIS A CA 1
ATOM 1456 C C . HIS A 1 180 ? 8.683 11.680 2.539 1.00 91.69 180 HIS A C 1
ATOM 1458 O O . HIS A 1 180 ? 8.905 11.207 1.419 1.00 91.69 180 HIS A O 1
ATOM 1464 N N . GLY A 1 181 ? 8.950 12.949 2.856 1.00 89.50 181 GLY A N 1
ATOM 1465 C CA . GLY A 1 181 ? 9.330 13.960 1.865 1.00 89.50 181 GLY A CA 1
ATOM 1466 C C . GLY A 1 181 ? 8.186 14.297 0.904 1.00 89.50 181 GLY A C 1
ATOM 1467 O O . GLY A 1 181 ? 7.011 14.081 1.212 1.00 89.50 181 GLY A O 1
ATOM 1468 N N . THR A 1 182 ? 8.537 14.781 -0.287 1.00 90.38 182 THR A N 1
ATOM 1469 C CA . THR A 1 182 ? 7.560 15.297 -1.259 1.00 90.38 182 THR A CA 1
ATOM 1470 C C . THR A 1 182 ? 7.270 14.314 -2.394 1.00 90.38 182 THR A C 1
ATOM 1472 O O . THR A 1 182 ? 8.121 13.527 -2.818 1.00 90.38 182 THR A O 1
ATOM 1475 N N . LYS A 1 183 ? 6.076 14.400 -2.988 1.00 90.31 183 LYS A N 1
ATOM 1476 C CA . LYS A 1 183 ? 5.712 13.660 -4.205 1.00 90.31 183 LYS A CA 1
ATOM 1477 C C . LYS A 1 183 ? 6.694 13.936 -5.335 1.00 90.31 183 LYS A C 1
ATOM 1479 O O . LYS A 1 183 ? 7.089 13.001 -6.024 1.00 90.31 183 LYS A O 1
ATOM 1484 N N . GLN A 1 184 ? 7.101 15.194 -5.525 1.00 87.19 184 GLN A N 1
ATOM 1485 C CA . GLN A 1 184 ? 7.982 15.564 -6.634 1.00 87.19 184 GLN A CA 1
ATOM 1486 C C . GLN A 1 184 ? 9.354 14.889 -6.522 1.00 87.19 184 GLN A C 1
ATOM 1488 O O . GLN A 1 184 ? 9.859 14.382 -7.520 1.00 87.19 184 GLN A O 1
ATOM 1493 N N . GLU A 1 185 ? 9.930 14.802 -5.320 1.00 86.94 185 GLU A N 1
ATOM 1494 C CA . GLU A 1 185 ? 11.195 14.086 -5.101 1.00 86.94 185 GLU A CA 1
ATOM 1495 C C . GLU A 1 185 ? 11.090 12.595 -5.434 1.00 86.94 185 GLU A C 1
ATOM 1497 O O . GLU A 1 185 ? 12.035 12.004 -5.960 1.00 86.94 185 GLU A O 1
ATOM 1502 N N . HIS A 1 186 ? 9.948 11.975 -5.128 1.00 87.69 186 HIS A N 1
ATOM 1503 C CA . HIS A 1 186 ? 9.693 10.571 -5.450 1.00 87.69 186 HIS A CA 1
ATOM 1504 C C . HIS A 1 186 ? 9.444 10.364 -6.951 1.00 87.69 186 HIS A C 1
ATOM 1506 O O . HIS A 1 186 ? 9.954 9.390 -7.505 1.00 87.69 186 HIS A O 1
ATOM 1512 N N . ILE A 1 187 ? 8.741 11.284 -7.625 1.00 83.75 187 ILE A N 1
ATOM 1513 C CA . ILE A 1 187 ? 8.567 11.282 -9.092 1.00 83.75 187 ILE A CA 1
ATOM 1514 C C . ILE A 1 187 ? 9.928 11.393 -9.783 1.00 83.75 187 ILE A C 1
ATOM 1516 O O . ILE A 1 187 ? 10.248 10.587 -10.656 1.00 83.75 187 ILE A O 1
ATOM 1520 N N . ASP A 1 188 ? 10.761 12.343 -9.355 1.00 81.12 188 ASP A N 1
ATOM 1521 C CA . ASP A 1 188 ? 12.085 12.588 -9.935 1.00 81.12 188 ASP A CA 1
ATOM 1522 C C . ASP A 1 188 ? 13.021 11.375 -9.814 1.00 81.12 188 ASP A C 1
ATOM 1524 O O . ASP A 1 188 ? 13.929 11.209 -10.633 1.00 81.12 188 ASP A O 1
ATOM 1528 N N . LYS A 1 189 ? 12.789 10.514 -8.816 1.00 77.44 189 LYS A N 1
ATOM 1529 C CA . LYS A 1 189 ? 13.526 9.263 -8.579 1.00 77.44 189 LYS A CA 1
ATOM 1530 C C . LYS A 1 189 ? 12.821 8.018 -9.135 1.00 77.44 189 LYS A C 1
ATOM 1532 O O . LYS A 1 189 ? 13.341 6.913 -8.976 1.00 77.44 189 LYS A O 1
ATOM 1537 N N . SER A 1 190 ? 11.661 8.176 -9.779 1.00 75.25 190 SER A N 1
ATOM 1538 C CA . SER A 1 190 ? 10.804 7.083 -10.264 1.00 75.25 190 SER A CA 1
ATOM 1539 C C . SER A 1 190 ? 10.488 6.039 -9.179 1.00 75.25 190 SER A C 1
ATOM 1541 O O . SER A 1 190 ? 10.569 4.831 -9.414 1.00 75.25 190 SER A O 1
ATOM 1543 N N . TYR A 1 191 ? 10.179 6.507 -7.967 1.00 84.19 191 TYR A N 1
ATOM 1544 C CA . TYR A 1 191 ? 9.809 5.663 -6.830 1.00 84.19 191 TYR A CA 1
ATOM 1545 C C . TYR A 1 191 ? 8.363 5.132 -6.935 1.00 84.19 191 TYR A C 1
ATOM 1547 O O . TYR A 1 191 ? 7.664 5.349 -7.924 1.00 84.19 191 TYR A O 1
ATOM 1555 N N . PHE A 1 192 ? 7.933 4.362 -5.930 1.00 87.62 192 PHE A N 1
ATOM 1556 C CA . PHE A 1 192 ? 6.660 3.630 -5.852 1.00 87.62 192 PHE A CA 1
ATOM 1557 C C . PHE A 1 192 ? 5.441 4.541 -5.602 1.00 87.62 192 PHE A C 1
ATOM 1559 O O . PHE A 1 192 ? 4.677 4.339 -4.653 1.00 87.62 192 PHE A O 1
ATOM 1566 N N . LEU A 1 193 ? 5.248 5.536 -6.469 1.00 92.94 193 LEU A N 1
ATOM 1567 C CA . LEU A 1 193 ? 4.046 6.359 -6.504 1.00 92.94 193 LEU A CA 1
ATOM 1568 C C . LEU A 1 193 ? 3.028 5.810 -7.503 1.00 92.94 193 LEU A C 1
ATOM 1570 O O . LEU A 1 193 ? 3.365 5.460 -8.634 1.00 92.94 193 LEU A O 1
ATOM 1574 N N . PHE A 1 194 ? 1.769 5.789 -7.079 1.00 94.44 194 PHE A N 1
ATOM 1575 C CA . PHE A 1 194 ? 0.637 5.317 -7.862 1.00 94.44 194 PHE A CA 1
ATOM 1576 C C . PHE A 1 194 ? -0.459 6.380 -7.865 1.00 94.44 194 PHE A C 1
ATOM 1578 O O . PHE A 1 194 ? -0.890 6.855 -6.815 1.00 94.44 194 PHE A O 1
ATOM 1585 N N . ASP A 1 195 ? -0.944 6.749 -9.046 1.00 94.06 195 ASP A N 1
ATOM 1586 C CA . ASP A 1 195 ? -1.976 7.785 -9.216 1.00 94.06 195 ASP A CA 1
ATOM 1587 C C . ASP A 1 195 ? -3.345 7.407 -8.599 1.00 94.06 195 ASP A C 1
ATOM 1589 O O . ASP A 1 195 ? -4.194 8.273 -8.380 1.00 94.06 195 ASP A O 1
ATOM 1593 N N . ASN A 1 196 ? -3.552 6.135 -8.237 1.00 96.69 196 ASN A N 1
ATOM 1594 C CA . ASN A 1 196 ? -4.746 5.650 -7.544 1.00 96.69 196 ASN A CA 1
ATOM 1595 C C . ASN A 1 196 ? -4.648 5.721 -6.001 1.00 96.69 196 ASN A C 1
ATOM 1597 O O . ASN A 1 196 ? -5.598 5.312 -5.310 1.00 96.69 196 ASN A O 1
ATOM 1601 N N . VAL A 1 197 ? -3.548 6.287 -5.480 1.00 97.88 197 VAL A N 1
ATOM 1602 C CA . VAL A 1 197 ? -3.262 6.528 -4.060 1.00 97.88 197 VAL A CA 1
ATOM 1603 C C . VAL A 1 197 ? -3.198 8.030 -3.760 1.00 97.88 197 VAL A C 1
ATOM 1605 O O . VAL A 1 197 ? -2.551 8.811 -4.452 1.00 97.88 197 VAL A O 1
ATOM 1608 N N . ASN A 1 198 ? -3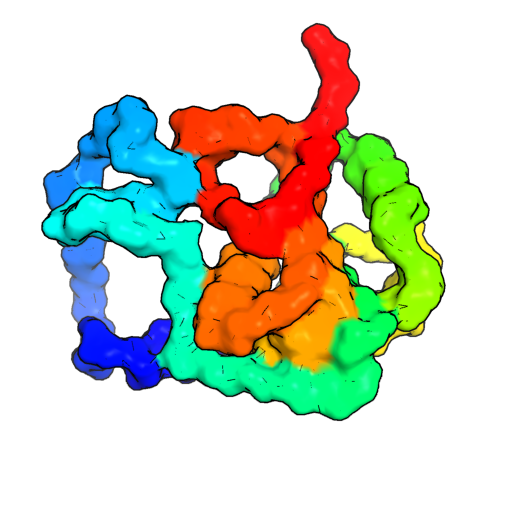.848 8.451 -2.674 1.00 98.06 198 ASN A N 1
ATOM 1609 C CA . ASN A 1 198 ? -3.719 9.804 -2.147 1.00 98.06 198 ASN A CA 1
ATOM 1610 C C . ASN A 1 198 ? -2.527 9.882 -1.182 1.00 98.06 198 ASN A C 1
ATOM 1612 O O . ASN A 1 198 ? -2.632 9.436 -0.039 1.00 98.06 198 ASN A O 1
ATOM 1616 N N . TYR A 1 199 ? -1.412 10.474 -1.614 1.00 97.38 199 TYR A N 1
ATOM 1617 C CA . TYR A 1 199 ? -0.272 10.705 -0.721 1.00 97.38 199 TYR A CA 1
ATOM 1618 C C . TYR A 1 199 ? -0.423 11.998 0.085 1.00 97.38 199 TYR A C 1
ATOM 1620 O O . TYR A 1 199 ? -0.702 13.064 -0.476 1.00 97.38 199 TYR A O 1
ATOM 1628 N N . ILE A 1 200 ? -0.212 11.868 1.393 1.00 97.31 200 ILE A N 1
ATOM 1629 C CA . ILE A 1 200 ? -0.152 12.928 2.396 1.00 97.31 200 ILE A CA 1
ATOM 1630 C C . ILE A 1 200 ? 1.331 13.143 2.697 1.00 97.31 200 ILE A C 1
ATOM 1632 O O . ILE A 1 200 ? 1.946 12.303 3.350 1.00 97.31 200 ILE A O 1
ATOM 1636 N N . GLU A 1 201 ? 1.901 14.226 2.180 1.00 95.25 201 GLU A N 1
ATOM 1637 C CA . GLU A 1 201 ? 3.310 14.569 2.385 1.00 95.25 201 GLU A CA 1
ATOM 1638 C C . GLU A 1 201 ? 3.561 14.889 3.859 1.00 95.25 201 GLU A C 1
ATOM 1640 O O . GLU A 1 201 ? 2.831 15.660 4.490 1.00 95.25 201 GLU A O 1
ATOM 1645 N N . VAL A 1 202 ? 4.577 14.239 4.411 1.00 92.88 202 VAL A N 1
ATOM 1646 C CA . VAL A 1 202 ? 5.074 14.455 5.763 1.00 92.88 202 VAL A CA 1
ATOM 1647 C C . VAL A 1 202 ? 6.415 15.151 5.622 1.00 92.88 202 VAL A C 1
ATOM 1649 O O . VAL A 1 202 ? 7.480 14.538 5.730 1.00 92.88 202 VAL A O 1
ATOM 1652 N N . ASP A 1 203 ? 6.346 16.441 5.324 1.00 77.69 203 ASP A N 1
ATOM 1653 C CA . ASP A 1 203 ? 7.539 17.260 5.196 1.00 77.69 203 ASP A CA 1
ATOM 1654 C C . ASP A 1 203 ? 8.192 17.462 6.566 1.00 77.69 203 ASP A C 1
ATOM 1656 O O . ASP A 1 203 ? 7.524 17.636 7.596 1.00 77.69 203 ASP A O 1
ATOM 1660 N N . GLY A 1 204 ? 9.524 17.447 6.569 1.00 54.47 204 GLY A N 1
ATOM 1661 C CA . GLY A 1 204 ? 10.286 18.090 7.626 1.00 54.47 204 GLY A CA 1
ATOM 1662 C C . GLY A 1 204 ? 10.018 19.585 7.607 1.00 54.47 204 GLY A C 1
ATOM 1663 O O . GLY A 1 204 ? 9.820 20.168 6.544 1.00 54.47 204 GLY A O 1
ATOM 1664 N N . TRP A 1 205 ? 10.005 20.211 8.784 1.00 39.16 205 TRP A N 1
ATOM 1665 C CA . TRP A 1 205 ? 10.156 21.660 8.871 1.00 39.16 205 TRP A CA 1
ATOM 1666 C C . TRP A 1 205 ? 11.309 22.071 7.953 1.00 39.16 205 TRP A C 1
ATOM 1668 O O . TRP A 1 205 ? 12.428 21.590 8.135 1.00 39.16 205 TRP A O 1
ATOM 1678 N N . GLY A 1 206 ? 10.999 22.877 6.935 1.00 38.22 206 GLY A N 1
ATOM 1679 C CA . GLY A 1 206 ? 11.987 23.375 5.991 1.00 38.22 206 GLY A CA 1
ATOM 1680 C C . GLY A 1 206 ? 13.155 23.997 6.749 1.00 38.22 206 GLY A C 1
ATOM 1681 O O . GLY A 1 206 ? 12.946 24.855 7.609 1.00 38.22 206 GLY A O 1
ATOM 1682 N N . GLY A 1 207 ? 14.358 23.509 6.455 1.00 30.30 207 GLY A N 1
ATOM 1683 C CA . GLY A 1 207 ? 15.579 24.273 6.687 1.00 30.30 207 GLY A CA 1
ATOM 1684 C C . GLY A 1 207 ? 15.693 25.401 5.674 1.00 30.30 207 GLY A C 1
ATOM 1685 O O . GLY A 1 207 ? 15.215 25.209 4.532 1.00 30.30 207 GLY A O 1
#

Organism: NCBI:txid408172

pLDDT: mean 89.5, std 10.09, range [30.3, 98.81]

Nearest PDB structures (foldseek):
  4rb4-assembly1_D  TM=5.526E-01  e=9.291E-04  Escherichia coli DEC13E
  4rb4-assembly1_A  TM=5.450E-01  e=9.291E-04  Escherichia coli DEC13E
  4rb4-assembly1_B  TM=5.398E-01  e=1.121E-03  Escherichia coli DEC13E
  4rap-assembly1_D  TM=5.980E-01  e=2.374E-03  Escherichia coli ETEC H10407
  4rap-assembly1_L  TM=5.542E-01  e=4.438E-03  Escherichia coli ETEC H10407

Foldseek 3Di:
DVQCCVWAPPQDPPHDDDDPDPDPDFFPDPDDPFPPDQAPQLVVQVRNPHPSPDFADAIRDAADADPPAAAAEEEEQWAAVCVVVPVVVFFPVVLVLVCCQPVDDPPRYEYEDEPPDDTDGDDPRDPRPVHYDYDDGVNSVLNSLLHHQEYEYEPHPVLRSSLNSCVRHVGNYAYEYAHGADSVVCSRVNHHDHPSHHYDYRDDDDD

Radius of gyration: 17.91 Å; Cα contacts (8 Å, |Δi|>4): 354; chains: 1; bounding box: 41×49×45 Å

Mean predicted aligned error: 5.31 Å